Protein AF-X8DSF4-F1 (afdb_monomer_lite)

Sequence (237 aa):
MLIYLITYGLGALLIIIKCLQYARFHDVAWLRRSMLLTAAGATTCLAFCIMRAHSAIYGMITNDSYSWQRLAPLAATIGQILIVIGLAGPSFSQLVSSARQRIQTYRWHHQLEPLWTALYEGNTQIALAPPSAAIGDHNYRLYRRIVEIRDGLSAIRPYVAEDTSSTSAAGQIHSAIEQQRTAPRAEKSSGAKIIGEVPGANRKQELRWLLDVSRELQQINRRRTPAAPARDLISSS

Organism: NCBI:txid1299321

Foldseek 3Di:
DLVVLVVLLVVLVVLLVVLVVVLVPDPPVQLNVLSVLLNVLSVLLNVLSVVVNVQVVVCVPPVDHDPCPVVSVVSNVVSVVSNVSSVCRVVVVVVVVVVVVLVVLVVLLVLLVQLLVLLCVLPVVLQPDDPPDPPDDSNVSSVSSLSSSVVSVQQLQVQQDPDPPQPALLSSSNSSSVCSNVDDRDPDGDPRDRPPDDPPDDPVSSSVNSSVSSVVNVVVVVVPDPDDPPPPPPPDD

Radius of gyration: 32.84 Å; chains: 1; bounding box: 77×35×92 Å

pLDDT: mean 80.53, std 10.38, range [50.22, 94.75]

Secondary structure (DSSP, 8-state):
-HHHHHHHHHHHHHHHHHHHHHHHH---HHHHHHHHHHHHHHHHHHHHHHHHHHHHHHHHHH----GGGGTHHHHHHHHHHHHHHHHHHHHHHHHHHHHHHHHHHHHHHHHHHHHHHHHHHH-GGG-SS-TT---S-HHHHHHHHHHHHHHHHHHHGGGS-S-TT--SHHHHHHHHHHHHHHS----SPP-PPPTT--TT--HHHHHHHHHHHHHHHHHHHHHHSPPPP--------

InterPro domains:
  IPR046675 Domain of unknown function DUF6545 [PF20182] (104-218)
  IPR050039 Putative transporter MAB_1171c-like [NF042915] (1-217)

Structure (mmCIF, N/CA/C/O backbone):
data_AF-X8DSF4-F1
#
_entry.id   AF-X8DSF4-F1
#
loop_
_atom_site.group_PDB
_atom_site.id
_atom_site.type_symbol
_atom_site.label_atom_id
_atom_site.label_alt_id
_atom_site.label_comp_id
_atom_site.label_asym_id
_atom_site.label_entity_id
_atom_site.label_seq_id
_atom_site.pdbx_PDB_ins_code
_atom_site.Cartn_x
_atom_site.Cartn_y
_atom_site.Cartn_z
_atom_site.occupancy
_atom_site.B_iso_or_equiv
_atom_site.auth_seq_id
_atom_site.auth_comp_id
_atom_site.auth_asym_id
_atom_site.auth_atom_id
_atom_site.pdbx_PDB_model_num
ATOM 1 N N . MET A 1 1 ? 32.444 -1.833 -40.400 1.00 74.75 1 MET A N 1
ATOM 2 C CA . MET A 1 1 ? 32.628 -1.054 -39.150 1.00 74.75 1 MET A CA 1
ATOM 3 C C . MET A 1 1 ? 31.817 0.250 -39.158 1.00 74.75 1 MET A C 1
ATOM 5 O O . MET A 1 1 ? 31.057 0.465 -38.223 1.00 74.75 1 MET A O 1
ATOM 9 N N . LEU A 1 2 ? 31.863 1.058 -40.227 1.00 79.00 2 LEU A N 1
ATOM 10 C CA . LEU A 1 2 ? 31.031 2.271 -40.362 1.00 79.00 2 LEU A CA 1
ATOM 11 C C . LEU A 1 2 ? 29.516 1.994 -40.393 1.00 79.00 2 LEU A C 1
ATOM 13 O O . LEU A 1 2 ? 28.774 2.659 -39.681 1.00 79.00 2 LEU A O 1
ATOM 17 N N . ILE A 1 3 ? 29.064 0.961 -41.118 1.00 81.00 3 ILE A N 1
ATOM 18 C CA . ILE A 1 3 ? 27.641 0.556 -41.149 1.00 81.00 3 ILE A CA 1
ATOM 19 C C . ILE A 1 3 ? 27.110 0.280 -39.732 1.00 81.00 3 ILE A C 1
ATOM 21 O O . ILE A 1 3 ? 26.041 0.753 -39.370 1.00 81.00 3 ILE A O 1
ATOM 25 N N . TYR A 1 4 ? 27.896 -0.406 -38.895 1.00 81.19 4 TYR A N 1
ATOM 26 C CA . TYR A 1 4 ? 27.546 -0.656 -37.494 1.00 81.19 4 TYR A CA 1
ATOM 27 C C . TYR A 1 4 ? 27.360 0.649 -36.701 1.00 81.19 4 TYR A C 1
ATOM 29 O O . TYR A 1 4 ? 26.384 0.783 -35.969 1.00 81.19 4 TYR A O 1
ATOM 37 N N . LEU A 1 5 ? 28.263 1.625 -36.863 1.00 81.88 5 LEU A N 1
ATOM 38 C CA . LEU A 1 5 ? 28.171 2.920 -36.176 1.00 81.88 5 LEU A CA 1
ATOM 39 C C . LEU A 1 5 ? 26.950 3.729 -36.628 1.00 81.88 5 LEU A C 1
ATOM 41 O O . LEU A 1 5 ? 26.316 4.372 -35.796 1.00 81.88 5 LEU A O 1
ATOM 45 N N . ILE A 1 6 ? 26.611 3.669 -37.918 1.00 82.50 6 ILE A N 1
ATOM 46 C CA . ILE A 1 6 ? 25.442 4.349 -38.486 1.00 82.50 6 ILE A CA 1
ATOM 47 C C . ILE A 1 6 ? 24.155 3.736 -37.933 1.00 82.50 6 ILE A C 1
ATOM 49 O O . ILE A 1 6 ? 23.320 4.459 -37.393 1.00 82.50 6 ILE A O 1
ATOM 53 N N . THR A 1 7 ? 24.012 2.409 -37.997 1.00 86.06 7 THR A N 1
ATOM 54 C CA . THR A 1 7 ? 22.828 1.713 -37.473 1.00 86.06 7 THR A CA 1
ATOM 55 C C . THR A 1 7 ? 22.659 1.955 -35.973 1.00 86.06 7 THR A C 1
ATOM 57 O O . THR A 1 7 ? 21.556 2.244 -35.510 1.00 86.06 7 THR A O 1
ATOM 60 N N . TYR A 1 8 ? 23.752 1.899 -35.207 1.00 81.69 8 TYR A N 1
ATOM 61 C CA . TYR A 1 8 ? 23.721 2.154 -33.768 1.00 81.69 8 TYR A CA 1
ATOM 62 C C . TYR A 1 8 ? 23.376 3.616 -33.441 1.00 81.69 8 TYR A C 1
ATOM 64 O O . TYR A 1 8 ? 22.548 3.875 -32.567 1.00 81.69 8 TYR A O 1
ATOM 72 N N . GLY A 1 9 ? 23.954 4.579 -34.168 1.00 83.88 9 GLY A N 1
ATOM 73 C CA . GLY A 1 9 ? 23.648 6.003 -34.016 1.00 83.88 9 GLY A CA 1
ATOM 74 C C . GLY A 1 9 ? 22.189 6.330 -34.347 1.00 83.88 9 GLY A C 1
ATOM 75 O O . GLY A 1 9 ? 21.542 7.068 -33.606 1.00 83.88 9 GLY A O 1
ATOM 76 N N . LEU A 1 10 ? 21.636 5.718 -35.399 1.00 88.62 10 LEU A N 1
ATOM 77 C CA . LEU A 1 10 ? 20.223 5.858 -35.754 1.00 88.62 10 LEU A CA 1
ATOM 78 C C . LEU A 1 10 ? 19.309 5.314 -34.646 1.00 88.62 10 LEU A C 1
ATOM 80 O O . LEU A 1 10 ? 18.353 5.981 -34.254 1.00 88.62 10 LEU A O 1
ATOM 84 N N . GLY A 1 11 ? 19.630 4.140 -34.093 1.00 84.62 11 GLY A N 1
ATOM 85 C CA . GLY A 1 11 ? 18.906 3.566 -32.956 1.00 84.62 11 GLY A CA 1
ATOM 86 C C . GLY A 1 11 ? 18.929 4.477 -31.724 1.00 84.62 11 GLY A C 1
ATOM 87 O O . GLY A 1 11 ? 17.880 4.751 -31.141 1.00 84.62 11 GLY A O 1
ATOM 88 N N . ALA A 1 12 ? 20.100 5.014 -31.368 1.00 82.94 12 ALA A N 1
ATOM 89 C CA . ALA A 1 12 ? 20.239 5.956 -30.258 1.00 82.94 12 ALA A CA 1
ATOM 90 C C . ALA A 1 12 ? 19.421 7.241 -30.482 1.00 82.94 12 ALA A C 1
ATOM 92 O O . ALA A 1 12 ? 18.721 7.687 -29.575 1.00 82.94 12 ALA A O 1
ATOM 93 N N . LEU A 1 13 ? 19.440 7.799 -31.697 1.00 88.44 13 LEU A N 1
ATOM 94 C CA . LEU A 1 13 ? 18.656 8.984 -32.055 1.00 88.44 13 LEU A CA 1
ATOM 95 C C . LEU A 1 13 ? 17.148 8.739 -31.907 1.00 88.44 13 LEU A C 1
ATOM 97 O O . LEU A 1 13 ? 16.441 9.561 -31.321 1.00 88.44 13 LEU A O 1
ATOM 101 N N . LEU A 1 14 ? 16.656 7.594 -32.389 1.00 89.50 14 LEU A N 1
ATOM 102 C CA . LEU A 1 14 ? 15.250 7.215 -32.245 1.00 89.50 14 LEU A CA 1
ATOM 103 C C . LEU A 1 14 ? 14.850 7.083 -30.770 1.00 89.50 14 LEU A C 1
ATOM 105 O O . LEU A 1 14 ? 13.795 7.588 -30.385 1.00 89.50 14 LEU A O 1
ATOM 109 N N . ILE A 1 15 ? 15.700 6.469 -29.938 1.00 86.06 15 ILE A N 1
ATOM 110 C CA . ILE A 1 15 ? 15.476 6.357 -28.489 1.00 86.06 15 ILE A CA 1
ATOM 111 C C . ILE A 1 15 ? 15.377 7.746 -27.850 1.00 86.06 15 ILE A C 1
ATOM 113 O O . ILE A 1 15 ? 14.426 8.002 -27.115 1.00 86.06 15 ILE A O 1
ATOM 117 N N . ILE A 1 16 ? 16.296 8.666 -28.162 1.00 87.06 16 ILE A N 1
ATOM 118 C CA . ILE A 1 16 ? 16.282 10.040 -27.631 1.00 87.06 16 ILE A CA 1
ATOM 119 C C . ILE A 1 16 ? 14.973 10.743 -27.999 1.00 87.06 16 ILE A C 1
ATOM 121 O O . ILE A 1 16 ? 14.282 11.253 -27.116 1.00 87.06 16 ILE A O 1
ATOM 125 N N . ILE A 1 17 ? 14.599 10.737 -29.285 1.00 88.81 17 ILE A N 1
ATOM 126 C CA . ILE A 1 17 ? 13.383 11.406 -29.769 1.00 88.81 17 ILE A CA 1
ATOM 127 C C . ILE A 1 17 ? 12.151 10.835 -29.068 1.00 88.81 17 ILE A C 1
ATOM 129 O O . ILE A 1 17 ? 11.326 11.592 -28.555 1.00 88.81 17 ILE A O 1
ATOM 133 N N . LYS A 1 18 ? 12.032 9.503 -29.000 1.00 85.88 18 LYS A N 1
ATOM 134 C CA . LYS A 1 18 ? 10.885 8.851 -28.364 1.00 85.88 18 LYS A CA 1
ATOM 135 C C . LYS A 1 18 ? 10.849 9.125 -26.865 1.00 85.88 18 LYS A C 1
ATOM 137 O O . LYS A 1 18 ? 9.811 9.558 -26.379 1.00 85.88 18 LYS A O 1
ATOM 142 N N . CYS A 1 19 ? 11.952 8.972 -26.138 1.00 84.50 19 CYS A N 1
ATOM 143 C CA . CYS A 1 19 ? 11.992 9.255 -24.703 1.00 84.50 19 CYS A CA 1
ATOM 144 C C . CYS A 1 19 ? 11.635 10.715 -24.390 1.00 84.50 19 CYS A C 1
ATOM 146 O O . CYS A 1 19 ? 10.854 10.956 -23.472 1.00 84.50 19 CYS A O 1
ATOM 148 N N . LEU A 1 20 ? 12.133 11.686 -25.163 1.00 84.00 20 LEU A N 1
ATOM 149 C CA . LEU A 1 20 ? 11.799 13.103 -24.977 1.00 84.00 20 LEU A CA 1
ATOM 150 C C . LEU A 1 20 ? 10.337 13.408 -25.323 1.00 84.00 20 LEU A C 1
ATOM 152 O O . LEU A 1 20 ? 9.680 14.155 -24.598 1.00 84.00 20 LEU A O 1
ATOM 156 N N . GLN A 1 21 ? 9.807 12.801 -26.389 1.00 86.31 21 GLN A N 1
ATOM 157 C CA . GLN A 1 21 ? 8.397 12.918 -26.752 1.00 86.31 21 GLN A CA 1
ATOM 158 C C . GLN A 1 21 ? 7.509 12.355 -25.633 1.00 86.31 21 GLN A C 1
ATOM 160 O O . GLN A 1 21 ? 6.655 13.068 -25.116 1.00 86.31 21 GLN A O 1
ATOM 165 N N . TYR A 1 22 ? 7.750 11.120 -25.186 1.00 80.50 22 TYR A N 1
ATOM 166 C CA . TYR A 1 22 ? 6.991 10.487 -24.101 1.00 80.50 22 TYR A CA 1
ATOM 167 C C . TYR A 1 22 ? 7.101 11.253 -22.773 1.00 80.50 22 TYR A C 1
ATOM 169 O O . TYR A 1 22 ? 6.093 11.425 -22.086 1.00 80.50 22 TYR A O 1
ATOM 177 N N . ALA A 1 23 ? 8.288 11.775 -22.439 1.00 81.12 23 ALA A N 1
ATOM 178 C CA . ALA A 1 23 ? 8.523 12.605 -21.255 1.00 81.12 23 ALA A CA 1
ATOM 179 C C . ALA A 1 23 ? 7.737 13.926 -21.261 1.00 81.12 23 ALA A C 1
ATOM 181 O O . ALA A 1 23 ? 7.496 14.494 -20.196 1.00 81.12 23 ALA A O 1
ATOM 182 N N . ARG A 1 24 ? 7.360 14.425 -22.445 1.00 78.38 24 ARG A N 1
ATOM 183 C CA . ARG A 1 24 ? 6.595 15.664 -22.618 1.00 78.38 24 ARG A CA 1
ATOM 184 C C . ARG A 1 24 ? 5.083 15.465 -22.454 1.00 78.38 24 ARG A C 1
ATOM 186 O O . ARG A 1 24 ? 4.406 16.424 -22.111 1.00 78.38 24 ARG A O 1
ATOM 193 N N . PHE A 1 25 ? 4.564 14.255 -22.676 1.00 75.44 25 PHE A N 1
ATOM 194 C CA . PHE A 1 25 ? 3.120 13.971 -22.623 1.00 75.44 25 PHE A CA 1
ATOM 195 C C . PHE A 1 25 ? 2.616 13.434 -21.272 1.00 75.44 25 PHE A C 1
ATOM 197 O O . PHE A 1 25 ? 1.411 13.428 -21.053 1.00 75.44 25 PHE A O 1
ATOM 204 N N . HIS A 1 26 ? 3.493 12.973 -20.373 1.00 70.25 26 HIS A N 1
ATOM 205 C CA . HIS A 1 26 ? 3.086 12.399 -19.082 1.00 70.25 26 HIS A CA 1
ATOM 206 C C . HIS A 1 26 ? 3.534 13.267 -17.896 1.00 70.25 26 HIS A C 1
ATOM 208 O O . HIS A 1 26 ? 4.730 13.481 -17.696 1.00 70.25 26 HIS A O 1
ATOM 214 N N . ASP A 1 27 ? 2.583 13.671 -17.047 1.00 66.25 27 ASP A N 1
ATOM 215 C CA . ASP A 1 27 ? 2.822 14.520 -15.863 1.00 66.25 27 ASP A CA 1
ATOM 216 C C . ASP A 1 27 ? 3.428 13.786 -14.655 1.00 66.25 27 ASP A C 1
ATOM 218 O O . ASP A 1 27 ? 3.794 14.397 -13.647 1.00 66.25 27 ASP A O 1
ATOM 222 N N . VAL A 1 28 ? 3.581 12.461 -14.726 1.00 73.81 28 VAL A N 1
ATOM 223 C CA . VAL A 1 28 ? 4.158 11.692 -13.619 1.00 73.81 28 VAL A CA 1
ATOM 224 C C . VAL A 1 28 ? 5.663 11.970 -13.548 1.00 73.81 28 VAL A C 1
ATOM 226 O O . VAL A 1 28 ? 6.458 11.399 -14.296 1.00 73.81 28 VAL A O 1
ATOM 229 N N . ALA A 1 29 ? 6.070 12.835 -12.613 1.00 74.38 29 ALA A N 1
ATOM 230 C CA . ALA A 1 29 ? 7.449 13.314 -12.453 1.00 74.38 29 ALA A CA 1
ATOM 231 C C . ALA A 1 29 ? 8.503 12.193 -12.404 1.00 74.38 29 ALA A C 1
ATOM 233 O O . ALA A 1 29 ? 9.638 12.367 -12.847 1.00 74.38 29 ALA A O 1
ATOM 234 N N . TRP A 1 30 ? 8.131 11.027 -11.877 1.00 71.50 30 TRP A N 1
ATOM 235 C CA . TRP A 1 30 ? 9.017 9.877 -11.755 1.00 71.50 30 TRP A CA 1
ATOM 236 C C . TRP A 1 30 ? 9.244 9.170 -13.108 1.00 71.50 30 TRP A C 1
ATOM 238 O O . TRP A 1 30 ? 10.384 8.883 -13.475 1.00 71.50 30 TRP A O 1
ATOM 248 N N . LEU A 1 31 ? 8.184 8.998 -13.906 1.00 76.62 31 LEU A N 1
ATOM 249 C CA . LEU A 1 31 ? 8.268 8.475 -15.274 1.00 76.62 31 LEU A CA 1
ATOM 250 C C . LEU A 1 31 ? 9.087 9.418 -16.163 1.00 76.62 31 LEU A C 1
ATOM 252 O O . LEU A 1 31 ? 9.991 8.979 -16.874 1.00 76.62 31 LEU A O 1
ATOM 256 N N . ARG A 1 32 ? 8.851 10.727 -16.038 1.00 80.19 32 ARG A N 1
ATOM 257 C CA . ARG A 1 32 ? 9.617 11.757 -16.746 1.00 80.19 32 ARG A CA 1
ATOM 258 C C . ARG A 1 32 ? 11.115 11.675 -16.440 1.00 80.19 32 ARG A C 1
ATOM 260 O O . ARG A 1 32 ? 11.919 11.712 -17.365 1.00 80.19 32 ARG A O 1
ATOM 267 N N . ARG A 1 33 ? 11.505 11.500 -15.172 1.00 81.62 33 ARG A N 1
ATOM 268 C CA . ARG A 1 33 ? 12.919 11.330 -14.779 1.00 81.62 33 ARG A CA 1
ATOM 269 C C . ARG A 1 33 ? 13.548 10.075 -15.388 1.00 81.62 33 ARG A C 1
ATOM 271 O O . ARG A 1 33 ? 14.670 10.155 -15.872 1.00 81.62 33 ARG A O 1
ATOM 278 N N . SER A 1 34 ? 12.827 8.953 -15.420 1.00 82.94 34 SER A N 1
ATOM 279 C CA . SER A 1 34 ? 13.323 7.710 -16.035 1.00 82.94 34 SER A CA 1
ATOM 280 C C . SER A 1 34 ? 13.543 7.844 -17.551 1.00 82.94 34 SER A C 1
ATOM 282 O O . SER A 1 34 ? 14.570 7.413 -18.080 1.00 82.94 34 SER A O 1
ATOM 284 N N . MET A 1 35 ? 12.642 8.550 -18.241 1.00 83.94 35 MET A N 1
ATOM 285 C CA . MET A 1 35 ? 12.760 8.840 -19.672 1.00 83.94 35 MET A CA 1
ATOM 286 C C . MET A 1 35 ? 13.898 9.818 -19.971 1.00 83.94 35 MET A C 1
ATOM 288 O O . MET A 1 35 ? 14.651 9.607 -20.919 1.00 83.94 35 MET A O 1
ATOM 292 N N . LEU A 1 36 ? 14.076 10.852 -19.142 1.00 84.75 36 LEU A N 1
ATOM 293 C CA . LEU A 1 36 ? 15.197 11.787 -19.269 1.00 84.75 36 LEU A CA 1
ATOM 294 C C . LEU A 1 36 ? 16.546 11.102 -19.012 1.00 84.75 36 LEU A C 1
ATOM 296 O O . LEU A 1 36 ? 17.501 11.371 -19.734 1.00 84.75 36 LEU A O 1
ATOM 300 N N . LEU A 1 37 ? 16.622 10.183 -18.044 1.00 84.88 37 LEU A N 1
ATOM 301 C CA . LEU A 1 37 ? 17.834 9.404 -17.774 1.00 84.88 37 LEU A CA 1
ATOM 302 C C . LEU A 1 37 ? 18.185 8.473 -18.947 1.00 84.88 37 LEU A C 1
ATOM 304 O O . LEU A 1 37 ? 19.345 8.396 -19.349 1.00 84.88 37 LEU A O 1
ATOM 308 N N . THR A 1 38 ? 17.174 7.834 -19.545 1.00 85.69 38 THR A N 1
ATOM 309 C CA . THR A 1 38 ? 17.341 6.998 -20.747 1.00 85.69 38 THR A CA 1
ATOM 310 C C . THR A 1 38 ? 17.817 7.833 -21.939 1.00 85.69 38 THR A C 1
ATOM 312 O O . THR A 1 38 ? 18.758 7.445 -22.630 1.00 85.69 38 THR A O 1
ATOM 315 N N . ALA A 1 39 ? 17.220 9.012 -22.152 1.00 86.12 39 ALA A N 1
ATOM 316 C CA . ALA A 1 39 ? 17.628 9.938 -23.206 1.00 86.12 39 ALA A CA 1
ATOM 317 C C . ALA A 1 39 ? 19.062 10.457 -22.996 1.00 86.12 39 ALA A C 1
ATOM 319 O O . ALA A 1 39 ? 19.825 10.545 -23.958 1.00 86.12 39 ALA A O 1
ATOM 320 N N . ALA A 1 40 ? 19.459 10.744 -21.751 1.00 86.19 40 ALA A N 1
ATOM 321 C CA . ALA A 1 40 ? 20.822 11.152 -21.419 1.00 86.19 40 ALA A CA 1
ATOM 322 C C . ALA A 1 40 ? 21.835 10.046 -21.758 1.00 86.19 40 ALA A C 1
ATOM 324 O O . ALA A 1 40 ? 22.810 10.313 -22.457 1.00 86.19 40 ALA A O 1
ATOM 325 N N . GLY A 1 41 ? 21.563 8.796 -21.361 1.00 83.88 41 GLY A N 1
ATOM 326 C CA . GLY A 1 41 ? 22.416 7.652 -21.696 1.00 83.88 41 GLY A CA 1
ATOM 327 C C . GLY A 1 41 ? 22.524 7.406 -23.205 1.00 83.88 41 GLY A C 1
ATO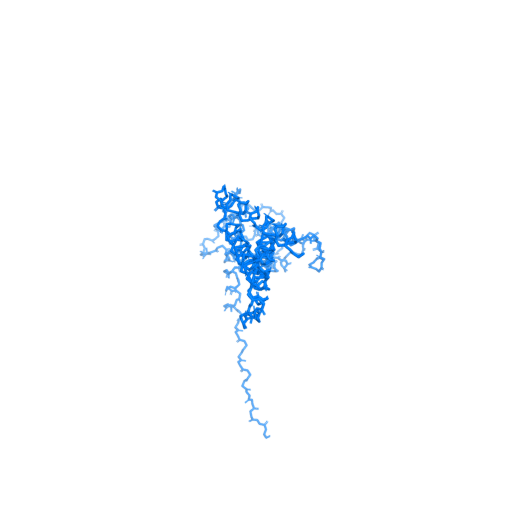M 328 O O . GLY A 1 41 ? 23.626 7.247 -23.732 1.00 83.88 41 GLY A O 1
ATOM 329 N N . ALA A 1 42 ? 21.402 7.478 -23.930 1.00 85.62 42 ALA A N 1
ATOM 330 C CA . ALA A 1 42 ? 21.385 7.365 -25.389 1.00 85.62 42 ALA A CA 1
ATOM 331 C C . ALA A 1 42 ? 22.161 8.503 -26.078 1.00 85.62 42 ALA A C 1
ATOM 333 O O . ALA A 1 42 ? 22.846 8.264 -27.073 1.00 85.62 42 ALA A O 1
ATOM 334 N N . THR A 1 43 ? 22.134 9.716 -25.518 1.00 86.12 43 THR A N 1
ATOM 335 C CA . THR A 1 43 ? 22.929 10.855 -26.007 1.00 86.12 43 THR A CA 1
ATOM 336 C C . THR A 1 43 ? 24.427 10.604 -25.829 1.00 86.12 43 THR A C 1
ATOM 338 O O . THR A 1 43 ? 25.200 10.829 -26.760 1.00 86.12 43 THR A O 1
ATOM 341 N N . THR A 1 44 ? 24.851 10.063 -24.681 1.00 83.56 44 THR A N 1
ATOM 342 C CA . THR A 1 44 ? 26.253 9.676 -24.447 1.00 83.56 44 THR A CA 1
ATOM 343 C C . THR A 1 44 ? 26.710 8.592 -25.430 1.00 83.56 44 THR A C 1
ATOM 345 O O . THR A 1 44 ? 27.801 8.679 -25.994 1.00 83.56 44 THR A O 1
ATOM 348 N N . CYS A 1 45 ? 25.855 7.603 -25.705 1.00 81.19 45 CYS A N 1
ATOM 349 C CA . CYS A 1 45 ? 26.108 6.563 -26.703 1.00 81.19 45 CYS A CA 1
ATOM 350 C C . CYS A 1 45 ? 26.215 7.122 -28.135 1.00 81.19 45 CYS A C 1
ATOM 352 O O . CYS A 1 45 ? 27.095 6.710 -28.892 1.00 81.19 45 CYS A O 1
ATOM 354 N N . LEU A 1 46 ? 25.364 8.085 -28.505 1.00 84.06 46 LEU A N 1
ATOM 355 C CA . LEU A 1 46 ? 25.418 8.752 -29.808 1.00 84.06 46 LEU A CA 1
ATOM 356 C C . LEU A 1 46 ? 26.711 9.566 -29.973 1.00 84.06 46 LEU A C 1
ATOM 358 O O . LEU A 1 46 ? 27.372 9.464 -31.007 1.00 84.06 46 LEU A O 1
ATOM 362 N N . ALA A 1 47 ? 27.113 10.309 -28.938 1.00 83.75 47 ALA A N 1
ATOM 363 C CA . ALA A 1 47 ? 28.371 11.056 -28.925 1.00 83.75 47 ALA A CA 1
ATOM 364 C C . ALA A 1 47 ? 29.587 10.131 -29.116 1.00 83.75 47 ALA A C 1
ATOM 366 O O . ALA A 1 47 ? 30.487 10.439 -29.899 1.00 83.75 47 ALA A O 1
ATOM 367 N N . PHE A 1 48 ? 29.582 8.953 -28.480 1.00 81.56 48 PHE A N 1
ATOM 368 C CA . PHE A 1 48 ? 30.602 7.926 -28.703 1.00 81.56 48 PHE A CA 1
ATOM 369 C C . PHE A 1 48 ? 30.648 7.454 -30.163 1.00 81.56 48 PHE A C 1
ATOM 371 O O . PHE A 1 48 ? 31.734 7.346 -30.736 1.00 81.56 48 PHE A O 1
ATOM 378 N N . CYS A 1 49 ? 29.496 7.200 -30.791 1.00 80.81 49 CYS A N 1
ATOM 379 C CA . CYS A 1 49 ? 29.448 6.782 -32.192 1.00 80.81 49 CYS A CA 1
ATOM 380 C C . CYS A 1 49 ? 30.007 7.837 -33.144 1.00 80.81 49 CYS A C 1
ATOM 382 O O . CYS A 1 49 ? 30.773 7.482 -34.040 1.00 80.81 49 CYS A O 1
ATOM 384 N N . ILE A 1 50 ? 29.682 9.112 -32.918 1.00 82.50 50 ILE A N 1
ATOM 385 C CA . ILE A 1 50 ? 30.210 10.236 -33.702 1.00 82.50 50 ILE A CA 1
ATOM 386 C C . ILE A 1 50 ? 31.730 10.326 -33.535 1.00 82.50 50 ILE A C 1
ATOM 388 O O . ILE A 1 50 ? 32.458 10.359 -34.526 1.00 82.50 50 ILE A O 1
ATOM 392 N N . MET A 1 51 ? 32.225 10.283 -32.294 1.00 81.81 51 MET A N 1
ATOM 393 C CA . MET A 1 51 ? 33.660 10.370 -32.011 1.00 81.81 51 MET A CA 1
ATOM 394 C C . MET A 1 51 ? 34.438 9.201 -32.632 1.00 81.81 51 MET A C 1
ATOM 396 O O . MET A 1 51 ? 35.517 9.386 -33.194 1.00 81.81 51 MET A O 1
ATOM 400 N N . ARG A 1 52 ? 33.867 7.993 -32.593 1.00 79.81 52 ARG A N 1
ATOM 401 C CA . ARG A 1 52 ? 34.473 6.782 -33.158 1.00 79.81 52 ARG A CA 1
ATOM 402 C C . ARG A 1 52 ? 34.438 6.769 -34.688 1.00 79.81 52 ARG A C 1
ATOM 404 O O . ARG A 1 52 ? 35.411 6.337 -35.304 1.00 79.81 52 ARG A O 1
ATOM 411 N N . ALA A 1 53 ? 33.375 7.290 -35.302 1.00 80.75 53 ALA A N 1
ATOM 412 C CA . ALA A 1 53 ? 33.307 7.497 -36.748 1.00 80.75 53 ALA A CA 1
ATOM 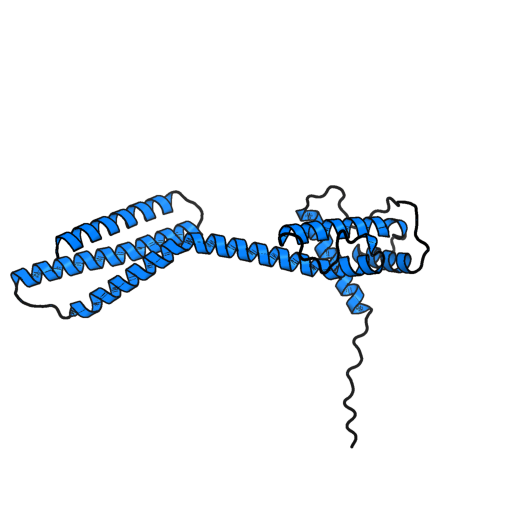413 C C . ALA A 1 53 ? 34.354 8.522 -37.208 1.00 80.75 53 ALA A C 1
ATOM 415 O O . ALA A 1 53 ? 35.096 8.245 -38.146 1.00 80.75 53 ALA A O 1
ATOM 416 N N . HIS A 1 54 ? 34.484 9.643 -36.490 1.00 80.88 54 HIS A N 1
ATOM 417 C CA . HIS A 1 54 ? 35.499 10.661 -36.763 1.00 80.88 54 HIS A CA 1
ATOM 418 C C . HIS A 1 54 ? 36.918 10.083 -36.681 1.00 80.88 54 HIS A C 1
ATOM 420 O O . HIS A 1 54 ? 37.708 10.262 -37.603 1.00 80.88 54 HIS A O 1
ATOM 426 N N . SER A 1 55 ? 37.231 9.310 -35.631 1.00 79.00 55 SER A N 1
ATOM 427 C CA . SER A 1 55 ? 38.546 8.662 -35.511 1.00 79.00 55 SER A CA 1
ATOM 428 C C . SER A 1 55 ? 38.827 7.647 -36.622 1.00 79.00 55 SER A C 1
ATOM 430 O O . SER A 1 55 ? 39.965 7.533 -37.065 1.00 79.00 55 SER A O 1
ATOM 432 N N . ALA A 1 56 ? 37.802 6.925 -37.089 1.00 79.56 56 ALA A N 1
ATOM 433 C CA . ALA A 1 56 ? 37.952 5.947 -38.161 1.00 79.56 56 ALA A CA 1
ATOM 434 C C . ALA A 1 56 ? 38.216 6.628 -39.512 1.00 79.56 56 ALA A C 1
ATOM 436 O O . ALA A 1 56 ? 39.078 6.177 -40.255 1.00 79.56 56 ALA A O 1
ATOM 437 N N . ILE A 1 57 ? 37.510 7.727 -39.803 1.00 81.75 57 ILE A N 1
ATOM 438 C CA . ILE A 1 57 ? 37.707 8.519 -41.025 1.00 81.75 57 ILE A CA 1
ATOM 439 C C . ILE A 1 57 ? 39.083 9.190 -41.012 1.00 81.75 57 ILE A C 1
ATOM 441 O O . ILE A 1 57 ? 39.796 9.133 -42.006 1.00 81.75 57 ILE A O 1
ATOM 445 N N . TYR A 1 58 ? 39.483 9.776 -39.880 1.00 80.00 58 TYR A N 1
ATOM 446 C CA . TYR A 1 58 ? 40.797 10.404 -39.743 1.00 80.00 58 TYR A CA 1
ATOM 447 C C . TYR A 1 58 ? 41.929 9.389 -39.937 1.00 80.00 58 TYR A C 1
ATOM 449 O O . TYR A 1 58 ? 42.801 9.603 -40.768 1.00 80.00 58 TYR A O 1
ATOM 457 N N . GLY A 1 59 ? 41.871 8.234 -39.264 1.00 78.00 59 GLY A N 1
ATOM 458 C CA . GLY A 1 59 ? 42.881 7.182 -39.423 1.00 78.00 59 GLY A CA 1
ATOM 459 C C . GLY A 1 59 ? 43.028 6.676 -40.865 1.00 78.00 59 GLY A C 1
ATOM 460 O O . GLY A 1 59 ? 44.129 6.315 -41.265 1.00 78.00 59 GLY A O 1
ATOM 461 N N . MET A 1 60 ? 41.956 6.708 -41.668 1.00 78.25 60 MET A N 1
ATOM 462 C CA . MET A 1 60 ? 42.012 6.375 -43.100 1.00 78.25 60 MET A CA 1
ATOM 463 C C . MET A 1 60 ? 42.747 7.426 -43.945 1.00 78.25 60 MET A C 1
ATOM 465 O O . MET A 1 60 ? 43.250 7.086 -45.011 1.00 78.25 60 MET A O 1
ATOM 469 N N . ILE A 1 61 ? 42.791 8.685 -43.500 1.00 82.38 61 ILE A N 1
ATOM 470 C CA . ILE A 1 61 ? 43.386 9.807 -44.243 1.00 82.38 61 ILE A CA 1
ATOM 471 C C . ILE A 1 61 ? 44.852 10.018 -43.847 1.00 82.38 61 ILE A C 1
ATOM 473 O O . ILE A 1 61 ? 45.694 10.245 -44.710 1.00 82.38 61 ILE A O 1
ATOM 477 N N . THR A 1 62 ? 45.164 9.956 -42.553 1.00 79.06 62 THR A N 1
ATOM 478 C CA . THR A 1 62 ? 46.465 10.380 -41.999 1.00 79.06 62 THR A CA 1
ATOM 479 C C . THR A 1 62 ? 47.345 9.227 -41.516 1.00 79.06 62 THR A C 1
ATOM 481 O O . THR A 1 62 ? 48.494 9.469 -41.165 1.00 79.06 62 THR A O 1
ATOM 484 N N . ASN A 1 63 ? 46.842 7.983 -41.516 1.00 74.56 63 ASN A N 1
ATOM 485 C CA . ASN A 1 63 ? 47.549 6.775 -41.058 1.00 74.56 63 ASN A CA 1
ATOM 486 C C . ASN A 1 63 ? 48.120 6.879 -39.623 1.00 74.56 63 ASN A C 1
ATOM 488 O O . ASN A 1 63 ? 49.051 6.159 -39.264 1.00 74.56 63 ASN A O 1
ATOM 492 N N . ASP A 1 64 ? 47.543 7.768 -38.809 1.00 72.94 64 ASP A N 1
ATOM 493 C CA . ASP A 1 64 ? 47.989 8.114 -37.459 1.00 72.94 64 ASP A CA 1
ATOM 494 C C . ASP A 1 64 ? 46.853 7.861 -36.451 1.00 72.94 64 ASP A C 1
ATOM 496 O O . ASP A 1 64 ? 45.673 8.073 -36.760 1.00 72.94 64 ASP A O 1
ATOM 500 N N . SER A 1 65 ? 47.174 7.364 -35.252 1.00 63.28 65 SER A N 1
ATOM 501 C CA . SER A 1 65 ? 46.164 6.869 -34.298 1.00 63.28 65 SER A CA 1
ATOM 502 C C . SER A 1 65 ? 46.132 7.687 -33.003 1.00 63.28 65 SER A C 1
ATOM 504 O O . SER A 1 65 ? 47.126 7.809 -32.291 1.00 63.28 65 SER A O 1
ATOM 506 N N . TYR A 1 66 ? 44.958 8.229 -32.658 1.00 64.00 66 TYR A N 1
ATOM 507 C CA . TYR A 1 66 ? 44.758 9.065 -31.467 1.00 64.00 66 TYR A CA 1
ATOM 508 C C . TYR A 1 66 ? 44.820 8.274 -30.145 1.00 64.00 66 TYR A C 1
ATOM 510 O O . TYR A 1 66 ? 44.128 7.272 -29.958 1.00 64.00 66 TYR A O 1
ATOM 518 N N . SER A 1 67 ? 45.518 8.824 -29.145 1.00 63.94 67 SER A N 1
ATOM 519 C CA . SER A 1 67 ? 45.644 8.271 -27.781 1.00 63.94 67 SER A CA 1
ATOM 520 C C . SER A 1 67 ? 44.344 8.271 -26.946 1.00 63.94 67 SER A C 1
ATOM 522 O O . SER A 1 67 ? 44.256 7.562 -25.937 1.00 63.94 67 SER A O 1
ATOM 524 N N . TRP A 1 68 ? 43.305 9.006 -27.371 1.00 63.41 68 TRP A N 1
ATOM 525 C CA . TRP A 1 68 ? 42.000 9.103 -26.688 1.00 63.41 68 TRP A CA 1
ATOM 526 C C . TRP A 1 68 ? 41.104 7.857 -26.868 1.00 63.41 68 TRP A C 1
ATOM 528 O O . TRP A 1 68 ? 40.061 7.733 -26.221 1.00 63.41 68 TRP A O 1
ATOM 538 N N . GLN A 1 69 ? 41.508 6.877 -27.689 1.00 66.75 69 GLN A N 1
ATOM 539 C CA . GLN A 1 69 ? 40.760 5.625 -27.902 1.00 66.75 69 GLN A CA 1
ATOM 540 C C . GLN A 1 69 ? 40.469 4.847 -26.605 1.00 66.75 69 GLN A C 1
ATOM 542 O O . GLN A 1 69 ? 39.475 4.126 -26.539 1.00 66.75 69 GLN A O 1
ATOM 547 N N . ARG A 1 70 ? 41.281 5.032 -25.554 1.00 67.62 70 ARG A N 1
ATOM 548 C CA . ARG A 1 70 ? 41.096 4.371 -24.249 1.00 67.62 70 ARG A CA 1
ATOM 549 C C . ARG A 1 70 ? 39.914 4.912 -23.434 1.00 67.62 70 ARG A C 1
ATOM 551 O O . ARG A 1 70 ? 39.323 4.159 -22.669 1.00 67.62 70 ARG A O 1
ATOM 558 N N . LEU A 1 71 ? 39.534 6.180 -23.613 1.00 69.38 71 LEU A N 1
ATOM 559 C CA . LEU A 1 71 ? 38.438 6.822 -22.865 1.00 69.38 71 LEU A CA 1
ATOM 560 C C . LEU A 1 71 ? 37.060 6.583 -23.499 1.00 69.38 71 LEU A C 1
ATOM 562 O O . LEU A 1 71 ? 36.044 6.549 -22.809 1.00 69.38 71 LEU A O 1
ATOM 566 N N . ALA A 1 72 ? 37.024 6.377 -24.814 1.00 72.88 72 ALA A N 1
ATOM 567 C CA . ALA A 1 72 ? 35.797 6.176 -25.575 1.00 72.88 72 ALA A CA 1
ATOM 568 C C . ALA A 1 72 ? 34.914 4.999 -25.073 1.00 72.88 72 ALA A C 1
ATOM 570 O O . ALA A 1 72 ? 33.712 5.207 -24.900 1.00 72.88 72 ALA A O 1
ATOM 571 N N . PRO A 1 73 ? 35.440 3.787 -24.787 1.00 77.62 73 PRO A N 1
ATOM 572 C CA . PRO A 1 73 ? 34.610 2.684 -24.296 1.00 77.62 73 PRO A CA 1
ATOM 573 C C . PRO A 1 73 ? 34.027 2.930 -22.896 1.00 77.62 73 PRO A C 1
ATOM 575 O O . PRO A 1 73 ? 32.934 2.446 -22.625 1.00 77.62 73 PRO A O 1
ATOM 578 N N . LEU A 1 74 ? 34.686 3.718 -22.035 1.00 80.19 74 LEU A N 1
ATOM 579 C CA . LEU A 1 74 ? 34.150 4.078 -20.713 1.00 80.19 74 LEU A CA 1
ATOM 580 C C . LEU A 1 74 ? 32.906 4.967 -20.830 1.00 80.19 74 LEU A C 1
ATOM 582 O O . LEU A 1 74 ? 31.926 4.773 -20.118 1.00 80.19 74 LEU A O 1
ATOM 586 N N . ALA A 1 75 ? 32.905 5.917 -21.767 1.00 75.75 75 ALA A N 1
ATOM 587 C CA . ALA A 1 75 ? 31.722 6.733 -22.032 1.00 75.75 75 ALA A CA 1
ATOM 588 C C . ALA A 1 75 ? 30.550 5.876 -22.545 1.00 75.75 75 ALA A C 1
ATOM 590 O O . ALA A 1 75 ? 29.405 6.080 -22.139 1.00 75.75 75 ALA A O 1
ATOM 591 N N . ALA A 1 76 ? 30.837 4.884 -23.395 1.00 78.25 76 ALA A N 1
ATOM 592 C CA . ALA A 1 76 ? 29.829 3.959 -23.903 1.00 78.25 76 ALA A CA 1
ATOM 593 C C . ALA A 1 76 ? 29.240 3.074 -22.793 1.00 78.25 76 ALA A C 1
ATOM 595 O O . ALA A 1 76 ? 28.021 2.938 -22.718 1.00 78.25 76 ALA A O 1
ATOM 596 N N . THR A 1 77 ? 30.069 2.517 -21.901 1.00 82.31 77 THR A N 1
ATOM 597 C CA . THR A 1 77 ? 29.584 1.693 -20.781 1.00 82.31 77 THR A CA 1
ATOM 598 C C . THR A 1 77 ? 28.745 2.506 -19.803 1.00 82.31 77 THR A C 1
ATOM 600 O O . THR A 1 77 ? 27.678 2.048 -19.399 1.00 82.31 77 THR A O 1
ATOM 603 N N . ILE A 1 78 ? 29.166 3.733 -19.481 1.00 84.19 78 ILE A N 1
ATOM 604 C CA . ILE A 1 78 ? 28.384 4.658 -18.652 1.00 84.19 78 ILE A CA 1
ATOM 605 C C . ILE A 1 78 ? 27.032 4.948 -19.320 1.00 84.19 78 ILE A C 1
ATOM 607 O O . ILE A 1 78 ? 25.994 4.787 -18.680 1.00 84.19 78 ILE A O 1
ATOM 611 N N . GLY A 1 79 ? 27.018 5.291 -20.613 1.00 81.06 79 GLY A N 1
ATOM 612 C CA . GLY A 1 79 ? 25.781 5.518 -21.370 1.00 81.06 79 GLY A CA 1
ATOM 613 C C . GLY A 1 79 ? 24.832 4.315 -21.338 1.00 81.06 79 GLY A C 1
ATOM 614 O O . GLY A 1 79 ? 23.636 4.475 -21.090 1.00 81.06 79 GLY A O 1
ATOM 615 N N . GLN A 1 80 ? 25.367 3.101 -21.486 1.00 84.06 80 GLN A N 1
ATOM 616 C CA . GLN A 1 80 ? 24.593 1.859 -21.424 1.00 84.06 80 GLN A CA 1
ATOM 617 C C . GLN A 1 80 ? 23.991 1.613 -20.034 1.00 84.06 80 GLN A C 1
ATOM 619 O O . GLN A 1 80 ? 22.823 1.242 -19.927 1.00 84.06 80 GLN A O 1
ATOM 624 N N . ILE A 1 81 ? 24.760 1.856 -18.967 1.00 86.00 81 ILE A N 1
ATOM 625 C CA . ILE A 1 81 ? 24.280 1.750 -17.582 1.00 86.00 81 ILE A CA 1
ATOM 626 C C . ILE A 1 81 ? 23.133 2.740 -17.348 1.00 86.00 81 ILE A C 1
ATOM 628 O O . ILE A 1 81 ? 22.101 2.362 -16.795 1.00 86.00 81 ILE A O 1
ATOM 632 N N . LEU A 1 82 ? 23.269 3.984 -17.821 1.00 81.12 82 LEU A N 1
ATOM 633 C CA . LEU A 1 82 ? 22.210 4.992 -17.722 1.00 81.12 82 LEU A CA 1
ATOM 634 C C . LEU A 1 82 ? 20.931 4.557 -18.452 1.00 81.12 82 LEU A C 1
ATOM 636 O O . LEU A 1 82 ? 19.839 4.724 -17.909 1.00 81.12 82 LEU A O 1
ATOM 640 N N . ILE A 1 83 ? 21.057 3.964 -19.644 1.00 83.62 83 ILE A N 1
ATOM 641 C CA . ILE A 1 83 ? 19.924 3.417 -20.407 1.00 83.62 83 ILE A CA 1
ATOM 642 C C . ILE A 1 83 ? 19.231 2.301 -19.619 1.00 83.62 83 ILE A C 1
ATOM 644 O O . ILE A 1 83 ? 18.014 2.345 -19.453 1.00 83.62 83 ILE A O 1
ATOM 648 N N . VAL A 1 84 ? 19.984 1.333 -19.086 1.00 84.69 84 VAL A N 1
ATOM 649 C CA . VAL A 1 84 ? 19.427 0.207 -18.315 1.00 84.69 84 VAL A CA 1
ATOM 650 C C . VAL A 1 84 ? 18.702 0.696 -17.062 1.00 84.69 84 VAL A C 1
ATOM 652 O O . VAL A 1 84 ? 17.580 0.267 -16.797 1.00 84.69 84 VAL A O 1
ATOM 655 N N . ILE A 1 85 ? 19.296 1.628 -16.313 1.00 81.31 85 ILE A N 1
ATOM 656 C CA . ILE A 1 85 ? 18.670 2.204 -15.115 1.00 81.31 85 ILE A CA 1
ATOM 657 C C . ILE A 1 85 ? 17.413 3.001 -15.492 1.00 81.31 85 ILE A C 1
ATOM 659 O O . ILE A 1 85 ? 16.386 2.890 -14.821 1.00 81.31 85 ILE A O 1
ATOM 663 N N . GLY A 1 86 ? 17.466 3.778 -16.576 1.00 80.50 86 GLY A N 1
ATOM 664 C CA . GLY A 1 86 ? 16.326 4.538 -17.084 1.00 80.50 86 GLY A CA 1
ATOM 665 C C . GLY A 1 86 ? 15.152 3.644 -17.500 1.00 80.50 86 GLY A C 1
ATOM 666 O O . GLY A 1 86 ? 14.018 3.900 -17.099 1.00 80.50 86 GLY A O 1
ATOM 667 N N . LEU A 1 87 ? 15.424 2.541 -18.203 1.00 81.69 87 LEU A N 1
ATOM 668 C CA . LEU A 1 87 ? 14.432 1.530 -18.593 1.00 81.69 87 LEU A CA 1
ATOM 669 C C . LEU A 1 87 ? 13.877 0.741 -17.405 1.00 81.69 87 LEU A C 1
ATOM 671 O O . LEU A 1 87 ? 12.688 0.433 -17.373 1.00 81.69 87 LEU A O 1
ATOM 675 N N . ALA A 1 88 ? 14.714 0.432 -16.415 1.00 81.69 88 ALA A N 1
ATOM 676 C CA . ALA A 1 88 ? 14.279 -0.247 -15.198 1.00 81.69 88 ALA A CA 1
ATOM 677 C C . ALA A 1 88 ? 13.429 0.660 -14.300 1.00 81.69 88 ALA A C 1
ATOM 679 O O . ALA A 1 88 ? 12.700 0.165 -13.437 1.00 81.69 88 ALA A O 1
ATOM 680 N N . GLY A 1 89 ? 13.498 1.978 -14.515 1.00 76.25 89 GLY A N 1
ATOM 681 C CA . GLY A 1 89 ? 12.766 2.980 -13.767 1.00 76.25 89 GLY A CA 1
ATOM 682 C C . GLY A 1 89 ? 11.307 2.577 -13.520 1.00 76.25 89 GLY A C 1
ATOM 683 O O . GLY A 1 89 ? 10.952 2.309 -12.373 1.00 76.25 89 GLY A O 1
ATOM 684 N N . PRO A 1 90 ? 10.415 2.568 -14.525 1.00 70.69 90 PRO A N 1
ATOM 685 C CA . PRO A 1 90 ? 8.981 2.354 -14.307 1.00 70.69 90 PRO A CA 1
ATOM 686 C C . PRO A 1 90 ? 8.667 1.143 -13.414 1.00 70.69 90 PRO A C 1
ATOM 688 O O . PRO A 1 90 ? 7.834 1.248 -12.508 1.00 70.69 90 PRO A O 1
ATOM 691 N N . SER A 1 91 ? 9.420 0.054 -13.573 1.00 75.56 91 SER A N 1
ATOM 692 C CA . SER A 1 91 ? 9.348 -1.140 -12.728 1.00 75.56 91 SER A CA 1
ATOM 693 C C . SER A 1 91 ? 9.684 -0.837 -11.264 1.00 75.56 91 SER A C 1
ATOM 695 O O . SER A 1 91 ? 8.909 -1.182 -10.374 1.00 75.56 91 SER A O 1
ATOM 697 N N . PHE A 1 92 ? 10.768 -0.107 -10.984 1.00 72.81 92 PHE A N 1
ATOM 698 C CA . PHE A 1 92 ? 11.100 0.335 -9.622 1.00 72.81 92 PHE A CA 1
ATOM 699 C C . PHE A 1 92 ? 9.985 1.166 -8.974 1.00 72.81 92 PHE A C 1
ATOM 701 O O . PHE A 1 92 ? 9.727 0.997 -7.783 1.00 72.81 92 PHE A O 1
ATOM 708 N N . SER A 1 93 ? 9.276 2.021 -9.716 1.00 73.62 93 SER A N 1
ATOM 709 C CA . SER A 1 93 ? 8.178 2.813 -9.133 1.00 73.62 93 SER A CA 1
ATOM 710 C C . SER A 1 93 ? 6.996 1.950 -8.676 1.00 73.62 93 SER A C 1
ATOM 712 O O . SER A 1 93 ? 6.430 2.174 -7.600 1.00 73.62 93 SER A O 1
ATOM 714 N N . GLN A 1 94 ? 6.656 0.923 -9.456 1.00 77.50 94 GLN A N 1
ATOM 715 C CA . GLN A 1 94 ? 5.594 -0.023 -9.127 1.00 77.50 94 GLN A CA 1
ATOM 716 C C . GLN A 1 94 ? 5.999 -0.920 -7.957 1.00 77.50 94 GLN A C 1
ATOM 718 O O . GLN A 1 94 ? 5.202 -1.147 -7.045 1.00 77.50 94 GLN A O 1
ATOM 723 N N . LEU A 1 95 ? 7.259 -1.365 -7.924 1.00 77.50 95 LEU A N 1
ATOM 724 C CA . LEU A 1 95 ? 7.791 -2.136 -6.803 1.00 77.50 95 LEU A CA 1
ATOM 725 C C . LEU A 1 95 ? 7.797 -1.310 -5.512 1.00 77.50 95 LEU A C 1
ATOM 727 O O . LEU A 1 95 ? 7.326 -1.789 -4.483 1.00 77.50 95 LEU A O 1
ATOM 731 N N . VAL A 1 96 ? 8.271 -0.061 -5.553 1.00 79.12 96 VAL A N 1
ATOM 732 C CA . VAL A 1 96 ? 8.337 0.814 -4.370 1.00 79.12 96 VAL A CA 1
ATOM 733 C C . VAL A 1 96 ? 6.943 1.163 -3.856 1.00 79.12 96 VAL A C 1
ATOM 735 O O . VAL A 1 96 ? 6.718 1.122 -2.648 1.00 79.12 96 VAL A O 1
ATOM 738 N N . SER A 1 97 ? 5.994 1.493 -4.734 1.00 80.62 97 SER A N 1
ATOM 739 C CA . SER A 1 97 ? 4.610 1.781 -4.325 1.00 80.62 97 SER A CA 1
ATOM 740 C C . SER A 1 97 ? 3.928 0.552 -3.721 1.00 80.62 97 SER A C 1
ATOM 742 O O . SER A 1 97 ? 3.363 0.648 -2.631 1.00 80.62 97 SER A O 1
ATOM 744 N N . SER A 1 98 ? 4.077 -0.616 -4.350 1.00 82.81 98 SER A N 1
ATOM 745 C CA . SER A 1 98 ? 3.553 -1.886 -3.832 1.00 82.81 98 SER A CA 1
ATOM 746 C C . SER A 1 98 ? 4.185 -2.265 -2.491 1.00 82.81 98 SER A C 1
ATOM 748 O O . SER A 1 98 ? 3.485 -2.673 -1.564 1.00 82.81 98 SER A O 1
ATOM 750 N N . ALA A 1 99 ? 5.503 -2.095 -2.349 1.00 85.50 99 ALA A N 1
ATOM 751 C CA . ALA A 1 99 ? 6.215 -2.346 -1.100 1.00 85.50 99 ALA A CA 1
ATOM 752 C C . ALA A 1 99 ? 5.756 -1.389 0.006 1.00 85.50 99 ALA A C 1
ATOM 754 O O . ALA A 1 99 ? 5.444 -1.834 1.108 1.00 85.50 99 ALA A O 1
ATOM 755 N N . ARG A 1 100 ? 5.637 -0.088 -0.291 1.00 88.44 100 ARG A N 1
ATOM 756 C CA . ARG A 1 100 ? 5.116 0.910 0.655 1.00 88.44 100 ARG A CA 1
ATOM 757 C C . ARG A 1 100 ? 3.702 0.571 1.108 1.00 88.44 100 ARG A C 1
ATOM 759 O O . ARG A 1 100 ? 3.445 0.614 2.307 1.00 88.44 100 ARG A O 1
ATOM 766 N N . GLN A 1 101 ? 2.817 0.187 0.188 1.00 88.50 101 GLN A N 1
ATOM 767 C CA . GLN A 1 101 ? 1.453 -0.217 0.527 1.00 88.50 101 GLN A CA 1
ATOM 768 C C . GLN A 1 101 ? 1.445 -1.462 1.422 1.00 88.50 101 GLN A C 1
ATOM 770 O O . GLN A 1 101 ? 0.771 -1.465 2.447 1.00 88.50 101 GLN A O 1
ATOM 775 N N . ARG A 1 102 ? 2.237 -2.493 1.097 1.00 87.19 102 ARG A N 1
ATOM 776 C CA . ARG A 1 102 ? 2.364 -3.700 1.934 1.00 87.19 102 ARG A CA 1
ATOM 777 C C . ARG A 1 102 ? 2.874 -3.375 3.337 1.00 87.19 102 ARG A C 1
ATOM 779 O O . ARG A 1 102 ? 2.285 -3.833 4.311 1.00 87.19 102 ARG A O 1
ATOM 786 N N . ILE A 1 103 ? 3.919 -2.551 3.443 1.00 90.62 103 ILE A N 1
ATOM 787 C CA . ILE A 1 103 ? 4.474 -2.102 4.728 1.00 90.62 103 ILE A CA 1
ATOM 788 C C . ILE A 1 103 ? 3.420 -1.322 5.515 1.00 90.62 103 ILE A C 1
ATOM 790 O O . ILE A 1 103 ? 3.265 -1.537 6.713 1.00 90.62 103 ILE A O 1
ATOM 794 N N . GLN A 1 104 ? 2.672 -0.434 4.865 1.00 91.06 104 GLN A N 1
ATOM 795 C CA . GLN A 1 104 ? 1.630 0.353 5.515 1.00 91.06 104 GLN A CA 1
ATOM 796 C C . GLN A 1 104 ? 0.487 -0.527 6.037 1.00 91.06 104 GLN A C 1
ATOM 798 O O . GLN A 1 104 ? 0.122 -0.405 7.204 1.00 91.06 104 GLN A O 1
ATOM 803 N N . THR A 1 105 ? -0.015 -1.461 5.224 1.00 90.38 105 THR A N 1
ATOM 804 C CA . THR A 1 105 ? -1.039 -2.435 5.631 1.00 90.38 105 THR A CA 1
ATOM 805 C C . THR A 1 105 ? -0.556 -3.295 6.798 1.00 90.38 105 THR A C 1
ATOM 807 O O . THR A 1 105 ? -1.285 -3.485 7.770 1.00 90.38 105 THR A O 1
ATOM 810 N N . TYR A 1 106 ? 0.696 -3.759 6.748 1.00 89.88 106 TYR A N 1
ATOM 811 C CA . TYR A 1 106 ? 1.315 -4.514 7.835 1.00 89.88 106 TYR A CA 1
ATOM 812 C C . TYR A 1 106 ? 1.411 -3.689 9.125 1.00 89.88 106 TYR A C 1
ATOM 814 O O . TYR A 1 106 ? 1.033 -4.162 10.194 1.00 89.88 106 TYR A O 1
ATOM 822 N N . ARG A 1 107 ? 1.852 -2.428 9.033 1.00 92.94 107 ARG A N 1
ATOM 823 C CA . ARG A 1 107 ? 1.927 -1.518 10.184 1.00 92.94 107 ARG A CA 1
ATOM 824 C C . ARG A 1 107 ? 0.558 -1.260 10.801 1.00 92.94 107 ARG A C 1
ATOM 826 O O . ARG A 1 107 ? 0.457 -1.276 12.021 1.00 92.94 107 ARG A O 1
ATOM 833 N N . TRP A 1 108 ? -0.480 -1.040 9.996 1.00 92.88 108 TRP A N 1
ATOM 834 C CA . TRP A 1 108 ? -1.842 -0.860 10.504 1.00 92.88 108 TRP A CA 1
ATOM 835 C C . TRP A 1 108 ? -2.374 -2.114 11.185 1.00 92.88 108 TRP A C 1
ATOM 837 O O . TRP A 1 108 ? -2.957 -2.016 12.257 1.00 92.88 108 TRP A O 1
ATOM 847 N N . HIS A 1 109 ? -2.117 -3.289 10.611 1.00 91.56 109 HIS A N 1
ATOM 848 C CA . HIS A 1 109 ? -2.498 -4.555 11.226 1.00 91.56 109 HIS A CA 1
ATOM 849 C C . HIS A 1 109 ? -1.857 -4.732 12.613 1.00 91.56 109 HIS A C 1
ATOM 851 O O . HIS A 1 109 ? -2.551 -5.078 13.563 1.00 91.56 109 HIS A O 1
ATOM 857 N N . HIS A 1 110 ? -0.557 -4.443 12.741 1.00 90.88 110 HIS A N 1
ATOM 858 C CA . HIS A 1 110 ? 0.163 -4.469 14.024 1.00 90.88 110 HIS A CA 1
ATOM 859 C C . HIS A 1 110 ? -0.321 -3.404 15.009 1.00 90.88 110 HIS A C 1
ATOM 861 O O . HIS A 1 110 ? -0.441 -3.658 16.199 1.00 90.88 110 HIS A O 1
ATOM 867 N N . GLN A 1 111 ? -0.650 -2.204 14.533 1.00 92.88 111 GLN A N 1
ATOM 868 C CA . GLN A 1 111 ? -1.175 -1.145 15.399 1.00 92.88 111 GLN A CA 1
ATOM 869 C C . GLN A 1 111 ? -2.571 -1.453 15.949 1.00 92.88 111 GLN A C 1
ATOM 871 O O . GLN A 1 111 ? -2.920 -0.929 17.001 1.00 92.88 111 GLN A O 1
ATOM 876 N N . LEU A 1 112 ? -3.360 -2.284 15.267 1.00 93.94 112 LEU A N 1
ATOM 877 C CA . LEU A 1 112 ? -4.673 -2.738 15.734 1.00 93.94 112 LEU A CA 1
ATOM 878 C C . LEU A 1 112 ? -4.604 -3.967 16.651 1.00 93.94 112 LEU A C 1
ATOM 880 O O . LEU A 1 112 ? -5.604 -4.309 17.278 1.00 93.94 112 LEU A O 1
ATOM 884 N N . GLU A 1 113 ? -3.447 -4.627 16.742 1.00 91.56 113 GLU A N 1
ATOM 885 C CA . GLU A 1 113 ? -3.266 -5.833 17.551 1.00 91.56 113 GLU A CA 1
ATOM 886 C C . GLU A 1 113 ? -3.596 -5.624 19.039 1.00 91.56 113 GLU A C 1
ATOM 888 O O . GLU A 1 113 ? -4.358 -6.433 19.558 1.00 91.56 113 GLU A O 1
ATOM 893 N N . PRO A 1 114 ? -3.158 -4.546 19.728 1.00 91.75 114 PRO A N 1
ATOM 894 C CA . PRO A 1 114 ? -3.469 -4.360 21.148 1.00 91.75 114 PRO A CA 1
ATOM 895 C C . PRO A 1 114 ? -4.973 -4.282 21.435 1.00 91.75 114 PRO A C 1
ATOM 897 O O . PRO A 1 114 ? -5.452 -4.890 22.390 1.00 91.75 114 PRO A O 1
ATOM 900 N N . LEU A 1 115 ? -5.719 -3.557 20.595 1.00 92.12 115 LEU A N 1
ATOM 901 C CA . LEU A 1 115 ? -7.173 -3.444 20.704 1.00 92.12 115 LEU A CA 1
ATOM 902 C C . LEU A 1 115 ? -7.862 -4.783 20.438 1.00 92.12 115 LEU A C 1
ATOM 904 O O . LEU A 1 115 ? -8.739 -5.186 21.198 1.00 92.12 115 LEU A O 1
ATOM 908 N N . TRP A 1 116 ? -7.454 -5.479 19.377 1.00 93.12 116 TRP A N 1
ATOM 909 C CA . TRP A 1 116 ? -8.019 -6.783 19.047 1.00 93.12 116 TRP A CA 1
ATOM 910 C C . TRP A 1 116 ? -7.754 -7.814 20.146 1.00 93.12 116 TRP A C 1
ATOM 912 O O . TRP A 1 116 ? -8.674 -8.529 20.523 1.00 93.12 116 TRP A O 1
ATOM 922 N N . THR A 1 117 ? -6.540 -7.863 20.699 1.00 89.94 117 THR A N 1
ATOM 923 C CA . THR A 1 117 ? -6.188 -8.802 21.773 1.00 89.94 117 THR A CA 1
ATOM 924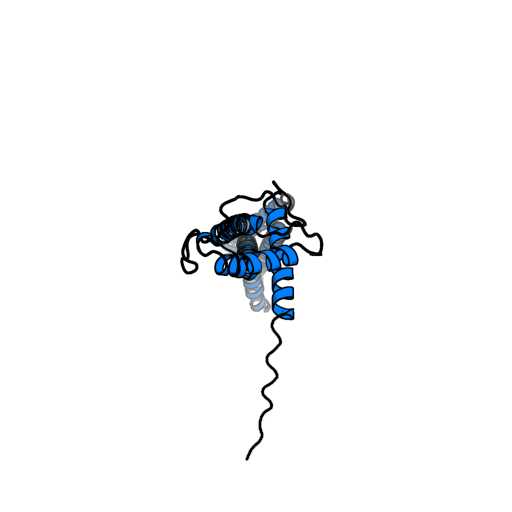 C C . THR A 1 117 ? -7.012 -8.536 23.030 1.00 89.94 117 THR A C 1
ATOM 926 O O . THR A 1 117 ? -7.559 -9.476 23.597 1.00 89.94 117 THR A O 1
ATOM 929 N N . ALA A 1 118 ? -7.193 -7.268 23.418 1.00 89.38 118 ALA A N 1
ATOM 930 C CA . ALA A 1 118 ? -8.015 -6.914 24.577 1.00 89.38 118 ALA A CA 1
ATOM 931 C C . ALA A 1 118 ? -9.481 -7.366 24.418 1.00 89.38 118 ALA A C 1
ATOM 933 O O . ALA A 1 118 ? -10.077 -7.878 25.365 1.00 89.38 118 ALA A O 1
ATOM 934 N N . LEU A 1 119 ? -10.046 -7.223 23.213 1.00 89.31 119 LEU A N 1
ATOM 935 C CA . LEU A 1 119 ? -11.394 -7.707 22.894 1.00 89.31 119 LEU A CA 1
ATOM 936 C C . LEU A 1 119 ? -11.457 -9.242 22.839 1.00 89.31 119 LEU A C 1
ATOM 938 O O . LEU A 1 119 ? -12.405 -9.840 23.344 1.00 89.31 119 LEU A O 1
ATOM 942 N N . TYR A 1 120 ? -10.446 -9.883 22.252 1.00 88.75 120 TYR A N 1
ATOM 943 C CA . TYR A 1 120 ? -10.377 -11.337 22.098 1.00 88.75 120 TYR A CA 1
ATOM 944 C C . TYR A 1 120 ? -10.262 -12.059 23.446 1.00 88.75 120 TYR A C 1
ATOM 946 O O . TYR A 1 120 ? -10.886 -13.099 23.638 1.00 88.75 120 TYR A O 1
ATOM 954 N N . GLU A 1 121 ? -9.516 -11.490 24.397 1.00 85.19 121 GLU A N 1
ATOM 955 C CA . GLU A 1 121 ? -9.421 -12.007 25.768 1.00 85.19 121 GLU A CA 1
ATOM 956 C C . GLU A 1 121 ? -10.769 -11.978 26.506 1.00 85.19 121 GLU A C 1
ATOM 958 O O . GLU A 1 121 ? -11.020 -12.843 27.341 1.00 85.19 121 GLU A O 1
ATOM 963 N N . GLY A 1 122 ? -11.637 -11.001 26.214 1.00 76.25 122 GLY A N 1
ATOM 964 C CA . GLY A 1 122 ? -12.987 -10.917 26.786 1.00 76.25 122 GLY A CA 1
ATOM 965 C C . GLY A 1 122 ? -14.008 -11.817 26.083 1.00 76.25 122 GLY A C 1
ATOM 966 O O . GLY A 1 122 ? -14.935 -12.318 26.717 1.00 76.25 122 GLY A O 1
ATOM 967 N N . ASN A 1 123 ? -13.843 -12.052 24.777 1.00 79.12 123 ASN A N 1
ATOM 968 C CA . ASN A 1 123 ? -14.731 -12.901 23.989 1.00 79.12 123 ASN A CA 1
ATOM 969 C C . ASN A 1 123 ? -13.996 -13.551 22.805 1.00 79.12 123 ASN A C 1
ATOM 971 O O . ASN A 1 123 ? -13.793 -12.930 21.763 1.00 79.12 123 ASN A O 1
ATOM 975 N N . THR A 1 124 ? -13.687 -14.844 22.910 1.00 79.12 124 THR A N 1
ATOM 976 C CA . THR A 1 124 ? -12.978 -15.588 21.853 1.00 79.12 124 THR A CA 1
ATOM 977 C C . THR A 1 124 ? -13.809 -15.805 20.584 1.00 79.12 124 THR A C 1
ATOM 979 O O . THR A 1 124 ? -13.241 -16.054 19.520 1.00 79.12 124 THR A O 1
ATOM 982 N N . GLN A 1 125 ? -15.141 -15.664 20.651 1.00 78.81 125 GLN A N 1
ATOM 983 C CA . GLN A 1 125 ? -16.043 -15.869 19.508 1.00 78.81 125 GLN A CA 1
ATOM 984 C C . GLN A 1 125 ? -15.952 -14.758 18.453 1.00 78.81 125 GLN A C 1
ATOM 986 O O . GLN A 1 125 ? -16.513 -14.905 17.372 1.00 78.81 125 GLN A O 1
ATOM 991 N N . ILE A 1 126 ? -15.242 -13.662 18.738 1.00 82.62 126 ILE A N 1
ATOM 992 C CA . ILE A 1 126 ? -15.038 -12.574 17.771 1.00 82.62 126 ILE A CA 1
ATOM 993 C C . ILE A 1 126 ? -14.070 -12.967 16.647 1.00 82.62 126 ILE A C 1
ATOM 995 O O . ILE A 1 126 ? -14.017 -12.297 15.621 1.00 82.62 126 ILE A O 1
ATOM 999 N N . ALA A 1 127 ? -13.259 -14.015 16.840 1.00 78.75 127 ALA A N 1
ATOM 1000 C CA . ALA A 1 127 ? -12.287 -14.448 15.846 1.00 78.75 127 ALA A CA 1
ATOM 1001 C C . ALA A 1 127 ? -12.958 -15.328 14.784 1.00 78.75 127 ALA A C 1
ATOM 1003 O O . ALA A 1 127 ? -13.367 -16.454 15.059 1.00 78.75 127 ALA A O 1
ATOM 1004 N N . LEU A 1 128 ? -12.999 -14.848 13.537 1.00 77.06 128 LEU A N 1
ATOM 1005 C CA . LEU A 1 128 ? -13.605 -15.579 12.414 1.00 77.06 128 LEU A CA 1
ATOM 1006 C C . LEU A 1 128 ? -12.804 -16.833 12.003 1.00 77.06 128 LEU A C 1
ATOM 1008 O O . LEU A 1 128 ? -13.303 -17.694 11.286 1.00 77.06 128 LEU A O 1
ATOM 1012 N N . ALA A 1 129 ? -11.542 -16.930 12.418 1.00 72.88 129 ALA A N 1
ATOM 1013 C CA . ALA A 1 129 ? -10.663 -18.084 12.242 1.00 72.88 129 ALA A CA 1
ATOM 1014 C C . ALA A 1 129 ? -9.501 -18.004 13.250 1.00 72.88 129 ALA A C 1
ATOM 1016 O O . ALA A 1 129 ? -9.225 -16.914 13.763 1.00 72.88 129 ALA A O 1
ATOM 1017 N N . PRO A 1 130 ? -8.753 -19.099 13.468 1.00 73.25 130 PRO A N 1
ATOM 1018 C CA . PRO A 1 130 ? -7.651 -19.126 14.424 1.00 73.25 130 PRO A CA 1
ATOM 1019 C C . PRO A 1 130 ? -6.622 -18.008 14.170 1.00 73.25 130 PRO A C 1
ATOM 1021 O O . PRO A 1 130 ? -6.279 -17.767 13.007 1.00 73.25 130 PRO A O 1
ATOM 1024 N N . PRO A 1 131 ? -6.068 -17.358 15.213 1.00 67.38 131 PRO A N 1
ATOM 1025 C CA . PRO A 1 131 ? -5.097 -16.265 15.056 1.00 67.38 131 PRO A CA 1
ATOM 1026 C C . PRO A 1 131 ? -3.816 -16.675 14.308 1.00 67.38 131 PRO A C 1
ATOM 1028 O O . PRO A 1 131 ? -3.160 -15.842 13.683 1.00 67.38 131 PRO A O 1
ATOM 1031 N N . SER A 1 132 ? -3.481 -17.969 14.342 1.00 69.44 132 SER A N 1
ATOM 1032 C CA . SER A 1 132 ? -2.342 -18.579 13.648 1.00 69.44 132 SER A CA 1
ATOM 1033 C C . SER A 1 132 ? -2.598 -18.881 12.167 1.00 69.44 132 SER A C 1
ATOM 1035 O O . SER A 1 132 ? -1.657 -19.187 11.435 1.00 69.44 132 SER A O 1
ATOM 1037 N N . ALA A 1 133 ? -3.844 -18.791 11.692 1.00 72.44 133 ALA A N 1
ATOM 1038 C CA . ALA A 1 133 ? -4.179 -19.127 10.317 1.00 72.44 133 ALA A CA 1
ATOM 1039 C C . ALA A 1 133 ? -3.767 -17.992 9.361 1.00 72.44 133 ALA A C 1
ATOM 1041 O O . ALA A 1 133 ? -4.344 -16.900 9.359 1.00 72.44 133 ALA A O 1
ATOM 1042 N N . ALA A 1 134 ? -2.772 -18.251 8.508 1.00 70.69 134 ALA A N 1
ATOM 1043 C CA . ALA A 1 134 ? -2.320 -17.327 7.467 1.00 70.69 134 ALA A CA 1
ATOM 1044 C C . ALA A 1 134 ? -3.260 -17.355 6.245 1.00 70.69 134 ALA A C 1
ATOM 1046 O O . ALA A 1 134 ? -2.885 -17.786 5.158 1.00 70.69 134 ALA A O 1
ATOM 1047 N N . ILE A 1 135 ? -4.509 -16.922 6.436 1.00 77.06 135 ILE A N 1
ATOM 1048 C CA . ILE A 1 135 ? -5.531 -16.906 5.382 1.00 77.06 135 ILE A CA 1
ATOM 1049 C C . ILE A 1 135 ? -5.513 -15.551 4.662 1.00 77.06 135 ILE A C 1
ATOM 1051 O O . ILE A 1 135 ? -5.703 -14.508 5.291 1.00 77.06 135 ILE A O 1
ATOM 1055 N N . GLY A 1 136 ? -5.348 -15.583 3.338 1.00 80.56 136 GLY A N 1
ATOM 1056 C CA . GLY A 1 136 ? -5.470 -14.420 2.453 1.00 80.56 136 GLY A CA 1
ATOM 1057 C C . GLY A 1 136 ? -4.242 -13.502 2.397 1.00 80.56 136 GLY A C 1
ATOM 1058 O O . GLY A 1 136 ? -3.223 -13.724 3.051 1.00 80.56 136 GLY A O 1
ATOM 1059 N N . ASP A 1 137 ? -4.335 -12.456 1.572 1.00 86.38 137 ASP A N 1
ATOM 1060 C CA . ASP A 1 137 ? -3.283 -11.448 1.425 1.00 86.38 137 ASP A CA 1
ATOM 1061 C C . ASP A 1 137 ? -3.266 -10.450 2.605 1.00 86.38 137 ASP A C 1
ATOM 1063 O O . ASP A 1 137 ? -4.139 -10.439 3.473 1.00 86.38 137 ASP A O 1
ATOM 1067 N N . HIS A 1 138 ? -2.262 -9.568 2.657 1.00 86.00 138 HIS A N 1
ATOM 1068 C CA . HIS A 1 138 ? -2.136 -8.586 3.744 1.00 86.00 138 HIS A CA 1
ATOM 1069 C C . HIS A 1 138 ? -3.357 -7.658 3.850 1.00 86.00 138 HIS A C 1
ATOM 1071 O O . HIS A 1 138 ? -3.735 -7.267 4.955 1.00 86.00 138 HIS A O 1
ATOM 1077 N N . ASN A 1 139 ? -3.975 -7.304 2.717 1.00 87.38 139 ASN A N 1
ATOM 1078 C CA . ASN A 1 139 ? -5.154 -6.440 2.699 1.00 87.38 139 ASN A CA 1
ATOM 1079 C C . ASN A 1 139 ? -6.372 -7.163 3.272 1.00 87.38 139 ASN A C 1
ATOM 1081 O O . ASN A 1 139 ? -7.113 -6.572 4.055 1.00 87.38 139 ASN A O 1
ATOM 1085 N N . TYR A 1 140 ? -6.542 -8.439 2.930 1.00 88.56 140 TYR A N 1
ATOM 1086 C CA . TYR A 1 140 ? -7.575 -9.298 3.481 1.00 88.56 140 TYR A CA 1
ATOM 1087 C C . TYR A 1 140 ? -7.405 -9.475 4.989 1.00 88.56 140 TYR A C 1
ATOM 1089 O O . TYR A 1 140 ? -8.369 -9.305 5.729 1.00 88.56 140 TYR A O 1
ATOM 1097 N N . ARG A 1 141 ? -6.177 -9.713 5.471 1.00 88.69 141 ARG A N 1
ATOM 1098 C CA . ARG A 1 141 ? -5.895 -9.821 6.914 1.00 88.69 141 ARG A CA 1
ATOM 1099 C C . ARG A 1 141 ? -6.240 -8.535 7.664 1.00 88.69 141 ARG A C 1
ATOM 1101 O O . ARG A 1 141 ? -6.856 -8.600 8.722 1.00 88.69 141 ARG A O 1
ATOM 1108 N N . LEU A 1 142 ? -5.901 -7.365 7.111 1.00 90.12 142 LEU A N 1
ATOM 1109 C CA . LEU A 1 142 ? -6.288 -6.080 7.703 1.00 90.12 142 LEU A CA 1
ATOM 1110 C C . LEU A 1 142 ? -7.809 -5.881 7.691 1.00 90.12 142 LEU A C 1
ATOM 1112 O O . LEU A 1 142 ? -8.377 -5.487 8.704 1.00 90.12 142 LEU A O 1
ATOM 1116 N N . TYR A 1 143 ? -8.469 -6.154 6.565 1.00 89.88 143 TYR A N 1
ATOM 1117 C CA . TYR A 1 143 ? -9.923 -6.035 6.450 1.00 89.88 143 TYR A CA 1
ATOM 1118 C C . TYR A 1 143 ? -10.639 -6.930 7.462 1.00 89.88 143 TYR A C 1
ATOM 1120 O O . TYR A 1 143 ? -11.499 -6.464 8.204 1.00 89.88 143 TYR A O 1
ATOM 1128 N N . ARG A 1 144 ? -10.227 -8.195 7.545 1.00 90.19 144 ARG A N 1
ATOM 1129 C CA . ARG A 1 144 ? -10.762 -9.150 8.506 1.00 90.19 144 ARG A CA 1
ATOM 1130 C C . ARG A 1 144 ? -10.537 -8.690 9.945 1.00 90.19 144 ARG A C 1
ATOM 1132 O O . ARG A 1 144 ? -11.476 -8.725 10.727 1.00 90.19 144 ARG A O 1
ATOM 1139 N N . ARG A 1 145 ? -9.345 -8.183 10.278 1.00 91.44 145 ARG A N 1
ATOM 1140 C CA . ARG A 1 145 ? -9.053 -7.628 11.610 1.00 91.44 145 ARG A CA 1
ATOM 1141 C C . ARG A 1 145 ? -10.011 -6.491 11.986 1.00 91.44 145 ARG A C 1
ATOM 1143 O O . ARG A 1 145 ? -10.442 -6.427 13.129 1.00 91.44 145 ARG A O 1
ATOM 1150 N N . ILE A 1 146 ? -10.355 -5.612 11.042 1.00 92.06 146 ILE A N 1
ATOM 1151 C CA . ILE A 1 146 ? -11.322 -4.522 11.270 1.00 92.06 146 ILE A CA 1
ATOM 1152 C C . ILE A 1 146 ? -12.717 -5.085 11.571 1.00 92.06 146 ILE A C 1
ATOM 1154 O O . ILE A 1 146 ? -13.359 -4.621 12.508 1.00 92.06 146 ILE A O 1
ATOM 1158 N N . VAL A 1 147 ? -13.168 -6.094 10.817 1.00 91.06 147 VAL A N 1
ATOM 1159 C CA . VAL A 1 147 ? -14.466 -6.755 11.049 1.00 91.06 147 VAL A CA 1
ATOM 1160 C C . VAL A 1 147 ? -14.503 -7.432 12.420 1.00 91.06 147 VAL A C 1
ATOM 1162 O O . VAL A 1 147 ? -15.421 -7.178 13.187 1.00 91.06 147 VAL A O 1
ATOM 1165 N N . GLU A 1 148 ? -13.466 -8.190 12.781 1.00 92.00 148 GLU A N 1
ATOM 1166 C CA . GLU A 1 148 ? -13.367 -8.840 14.098 1.00 92.00 148 GLU A CA 1
ATOM 1167 C C . GLU A 1 148 ? -13.391 -7.817 15.249 1.00 92.00 148 GLU A C 1
ATOM 1169 O O . GLU A 1 148 ? -14.040 -8.036 16.271 1.00 92.00 148 GLU A O 1
ATOM 1174 N N . ILE A 1 149 ? -12.726 -6.664 15.084 1.00 92.25 149 ILE A N 1
ATOM 1175 C CA . ILE A 1 149 ? -12.794 -5.568 16.063 1.00 92.25 149 ILE A CA 1
ATOM 1176 C C . ILE A 1 149 ? -14.206 -4.988 16.124 1.00 92.25 149 ILE A C 1
ATOM 1178 O O . ILE A 1 149 ? -14.700 -4.742 17.217 1.00 92.25 149 ILE A O 1
ATOM 1182 N N . ARG A 1 150 ? -14.876 -4.780 14.989 1.00 89.88 150 ARG A N 1
ATOM 1183 C CA . ARG A 1 150 ? -16.254 -4.271 14.956 1.00 89.88 150 ARG A CA 1
ATOM 1184 C C . ARG A 1 150 ? -17.229 -5.213 15.668 1.00 89.88 150 ARG A C 1
ATOM 1186 O O . ARG A 1 150 ? -18.106 -4.743 16.399 1.00 89.88 150 ARG A O 1
ATOM 1193 N N . ASP A 1 151 ? -17.054 -6.515 15.491 1.00 88.94 151 ASP A N 1
ATOM 1194 C CA . ASP A 1 151 ? -17.853 -7.536 16.166 1.00 88.94 151 ASP A CA 1
ATOM 1195 C C . ASP A 1 151 ? -17.557 -7.549 17.673 1.00 88.94 151 ASP A C 1
ATOM 1197 O O . ASP A 1 151 ? -18.482 -7.548 18.487 1.00 88.94 151 ASP A O 1
ATOM 1201 N N . GLY A 1 152 ? -16.282 -7.433 18.061 1.00 89.69 152 GLY A N 1
ATOM 1202 C CA . GLY A 1 152 ? -15.880 -7.283 19.460 1.00 89.69 152 GLY A CA 1
ATOM 1203 C C . GLY A 1 152 ? -16.422 -6.013 20.116 1.00 89.69 152 GLY A C 1
ATOM 1204 O O . GLY A 1 152 ? -16.976 -6.083 21.211 1.00 89.69 152 GLY A O 1
ATOM 1205 N N . LEU A 1 153 ? -16.355 -4.869 19.429 1.00 89.94 153 LEU A N 1
ATOM 1206 C CA . LEU A 1 153 ? -16.945 -3.610 19.887 1.00 89.94 153 LEU A CA 1
ATOM 1207 C C . LEU A 1 153 ? -18.457 -3.751 20.080 1.00 89.94 153 LEU A C 1
ATOM 1209 O O . LEU A 1 153 ? -18.995 -3.289 21.081 1.00 89.94 153 LEU A O 1
ATOM 1213 N N . SER A 1 154 ? -19.141 -4.435 19.162 1.00 88.25 154 SER A N 1
ATOM 1214 C CA . SER A 1 154 ? -20.576 -4.706 19.280 1.00 88.25 154 SER A CA 1
ATOM 1215 C C . SER A 1 154 ? -20.899 -5.617 20.469 1.00 88.25 154 SER A C 1
ATOM 1217 O O . SER A 1 154 ? -21.904 -5.397 21.139 1.00 88.25 154 SER A O 1
ATOM 1219 N N . ALA A 1 155 ? -20.032 -6.587 20.776 1.00 87.25 155 ALA A N 1
ATOM 1220 C CA . ALA A 1 155 ? -20.188 -7.490 21.916 1.00 87.25 155 ALA A CA 1
ATOM 1221 C C . ALA A 1 155 ? -19.967 -6.809 23.278 1.00 87.25 155 ALA A C 1
ATOM 1223 O O . ALA A 1 155 ? -20.572 -7.233 24.261 1.00 87.25 155 ALA A O 1
ATOM 1224 N N . ILE A 1 156 ? -19.132 -5.764 23.352 1.00 88.25 156 ILE A N 1
ATOM 1225 C CA . ILE A 1 156 ? -18.912 -5.008 24.597 1.00 88.25 156 ILE A CA 1
ATOM 1226 C C . ILE A 1 156 ? -19.935 -3.887 24.822 1.00 88.25 156 ILE A C 1
ATOM 1228 O O . ILE A 1 156 ? -20.040 -3.407 25.946 1.00 88.25 156 ILE A O 1
ATOM 1232 N N . ARG A 1 157 ? -20.716 -3.479 23.804 1.00 88.06 157 ARG A N 1
ATOM 1233 C CA . ARG A 1 157 ? -21.740 -2.414 23.931 1.00 88.06 157 ARG A CA 1
ATOM 1234 C C . ARG A 1 157 ? -22.674 -2.562 25.140 1.00 88.06 157 ARG A C 1
ATOM 1236 O O . ARG A 1 157 ? -22.965 -1.538 25.749 1.00 88.06 157 ARG A O 1
ATOM 1243 N N . PRO A 1 158 ? -23.147 -3.766 25.526 1.00 86.56 158 PRO A N 1
ATOM 1244 C CA . PRO A 1 158 ? -24.006 -3.929 26.703 1.00 86.56 158 PRO A CA 1
ATOM 1245 C C . PRO A 1 158 ? -23.333 -3.558 28.030 1.00 86.56 158 PRO A C 1
ATOM 1247 O O . PRO A 1 158 ? -24.027 -3.283 29.001 1.00 86.56 158 PRO A O 1
ATOM 1250 N N . TYR A 1 159 ? -22.000 -3.534 28.056 1.00 84.69 159 TYR A N 1
ATOM 1251 C CA . TYR A 1 159 ? -21.162 -3.202 29.210 1.00 84.69 159 TYR A CA 1
ATOM 1252 C C . TYR A 1 159 ? -20.568 -1.791 29.118 1.00 84.69 159 TYR A C 1
ATOM 1254 O O . TYR A 1 159 ? -19.768 -1.383 29.956 1.00 84.69 159 TYR A O 1
ATOM 1262 N N . VAL A 1 160 ? -20.910 -1.027 28.078 1.00 84.88 160 VAL A N 1
ATOM 1263 C CA . VAL A 1 160 ? -20.567 0.393 28.030 1.00 84.88 160 VAL A CA 1
ATOM 1264 C C . VAL A 1 160 ? -21.532 1.100 28.971 1.00 84.88 160 VAL A C 1
ATOM 1266 O O . VAL A 1 160 ? -22.713 1.242 28.660 1.00 84.88 160 VAL A O 1
ATOM 1269 N N . ALA A 1 161 ? -21.033 1.502 30.140 1.00 71.50 161 ALA A N 1
ATOM 1270 C CA . ALA A 1 161 ? -21.808 2.299 31.078 1.00 71.50 161 ALA A CA 1
ATOM 1271 C C . ALA A 1 161 ? -22.278 3.596 30.396 1.00 71.50 161 ALA A C 1
ATOM 1273 O O . ALA A 1 161 ? -21.500 4.243 29.694 1.00 71.50 161 ALA A O 1
ATOM 1274 N N . GLU A 1 162 ? -23.529 3.998 30.636 1.00 62.56 162 GLU A N 1
ATOM 1275 C CA . GLU A 1 162 ? -24.032 5.326 30.238 1.00 62.56 162 GLU A CA 1
ATOM 1276 C C . GLU A 1 162 ? -23.285 6.466 30.953 1.00 62.56 162 GLU A C 1
ATOM 1278 O O . GLU A 1 162 ? -23.401 7.627 30.565 1.00 62.56 162 GLU A O 1
ATOM 1283 N N . ASP A 1 163 ? -22.489 6.128 31.973 1.00 52.00 163 ASP A N 1
ATOM 1284 C CA . ASP A 1 163 ? -21.746 7.075 32.785 1.00 52.00 163 ASP A CA 1
ATOM 1285 C C . ASP A 1 163 ? -20.659 7.805 31.976 1.00 52.00 163 ASP A C 1
ATOM 1287 O O . ASP A 1 163 ? -19.624 7.265 31.565 1.00 52.00 163 ASP A O 1
ATOM 1291 N N . THR A 1 164 ? -20.889 9.103 31.806 1.00 54.28 164 THR A N 1
ATOM 1292 C CA . THR A 1 164 ? -20.091 10.092 31.068 1.00 54.28 164 THR A CA 1
ATOM 1293 C C . THR A 1 164 ? -18.722 10.400 31.692 1.00 54.28 164 THR A C 1
ATOM 1295 O O . THR A 1 164 ? -18.027 11.303 31.230 1.00 54.28 164 THR A O 1
ATOM 1298 N N . SER A 1 165 ? -18.304 9.677 32.738 1.00 54.41 165 SER A N 1
ATOM 1299 C CA . SER A 1 165 ? -17.028 9.901 33.442 1.00 54.41 165 SER A CA 1
ATOM 1300 C C . SER A 1 165 ? -15.795 9.527 32.606 1.00 54.41 165 SER A C 1
ATOM 1302 O O . SER A 1 165 ? -14.674 9.953 32.892 1.00 54.41 165 SER A O 1
ATOM 1304 N N . SER A 1 166 ? -15.991 8.751 31.543 1.00 60.81 166 SER A N 1
ATOM 1305 C CA . SER A 1 166 ? -14.949 8.348 30.605 1.00 60.81 166 SER A CA 1
ATOM 1306 C C . SER A 1 166 ? -14.636 9.464 29.598 1.00 60.81 166 SER A C 1
ATOM 1308 O O . SER A 1 166 ? -15.411 9.771 28.698 1.00 60.81 166 SER A O 1
ATOM 1310 N N . THR A 1 167 ? -13.452 10.069 29.718 1.00 72.31 167 THR A N 1
ATOM 1311 C CA . THR A 1 167 ? -13.030 11.197 28.863 1.00 72.31 167 THR A CA 1
ATOM 1312 C C . THR A 1 167 ? -12.626 10.777 27.440 1.00 72.31 167 THR A C 1
ATOM 1314 O O . THR A 1 167 ? -12.486 11.635 26.571 1.00 72.31 167 THR A O 1
ATOM 1317 N N . SER A 1 168 ? -12.427 9.478 27.167 1.00 87.12 168 SER A N 1
ATOM 1318 C CA . SER A 1 168 ? -12.051 8.992 25.831 1.00 87.12 168 SER A CA 1
ATOM 1319 C C . SER A 1 168 ? -12.668 7.641 25.461 1.00 87.12 168 SER A C 1
ATOM 1321 O O . SER A 1 168 ? -13.030 6.832 26.319 1.00 87.12 168 SER A O 1
ATOM 1323 N N . ALA A 1 169 ? -12.746 7.388 24.152 1.00 88.62 169 ALA A N 1
ATOM 1324 C CA . ALA A 1 169 ? -13.250 6.146 23.566 1.00 88.62 169 ALA A CA 1
ATOM 1325 C C . ALA A 1 169 ? -12.486 4.909 24.064 1.00 88.62 169 ALA A C 1
ATOM 1327 O O . ALA A 1 169 ? -13.087 3.891 24.398 1.00 88.62 169 ALA A O 1
ATOM 1328 N N . ALA A 1 170 ? -11.157 5.008 24.168 1.00 90.31 170 ALA A N 1
ATOM 1329 C CA . ALA A 1 170 ? -10.328 3.929 24.695 1.00 90.31 170 ALA A CA 1
ATOM 1330 C C . ALA A 1 170 ? -10.612 3.652 26.179 1.00 90.31 170 ALA A C 1
ATOM 1332 O O . ALA A 1 170 ? -10.606 2.494 26.590 1.00 90.31 170 ALA A O 1
ATOM 1333 N N . GLY A 1 171 ? -10.909 4.692 26.967 1.00 88.06 171 GLY A N 1
ATOM 1334 C CA . GLY A 1 171 ? -11.336 4.548 28.359 1.00 88.06 171 GLY A CA 1
ATOM 1335 C C . GLY A 1 171 ? -12.651 3.778 28.490 1.00 88.06 171 GLY A C 1
ATOM 1336 O O . GLY A 1 171 ? -12.719 2.845 29.286 1.00 88.06 171 GLY A O 1
ATOM 1337 N N . GLN A 1 172 ? -13.649 4.111 27.661 1.00 88.56 172 GLN A N 1
ATOM 1338 C CA . GLN A 1 172 ? -14.937 3.399 27.606 1.00 88.56 172 GLN A CA 1
ATOM 1339 C C . GLN A 1 172 ? -14.771 1.930 27.245 1.00 88.56 172 GLN A C 1
ATOM 1341 O O . GLN A 1 172 ? -15.327 1.055 27.905 1.00 88.56 172 GLN A O 1
ATOM 1346 N N . ILE A 1 173 ? -13.985 1.662 26.202 1.00 89.69 173 ILE A N 1
ATOM 1347 C CA . ILE A 1 173 ? -13.714 0.302 25.741 1.00 89.69 173 ILE A CA 1
ATOM 1348 C C . ILE A 1 173 ? -12.992 -0.486 26.833 1.00 89.69 173 ILE A C 1
ATOM 1350 O O . ILE A 1 173 ? -13.391 -1.605 27.134 1.00 89.69 173 ILE A O 1
ATOM 1354 N N . HIS A 1 174 ? -11.983 0.101 27.478 1.00 89.12 174 HIS A N 1
ATOM 1355 C CA . HIS A 1 174 ? -11.273 -0.552 28.572 1.00 89.12 174 HIS A CA 1
ATOM 1356 C C . HIS A 1 174 ? -12.208 -0.893 29.741 1.00 89.12 174 HIS A C 1
ATOM 1358 O O . HIS A 1 174 ? -12.168 -2.014 30.243 1.00 89.12 174 HIS A O 1
ATOM 1364 N N . SER A 1 175 ? -13.036 0.047 30.212 1.00 87.62 175 SER A N 1
ATOM 1365 C CA . SER A 1 175 ? -13.967 -0.230 31.316 1.00 87.62 175 SER A CA 1
ATOM 1366 C C . SER A 1 175 ? -15.011 -1.277 30.936 1.00 87.62 175 SER A C 1
ATOM 1368 O O . SER A 1 175 ? -15.315 -2.142 31.751 1.00 87.62 175 SER A O 1
ATOM 1370 N N . ALA A 1 176 ? -1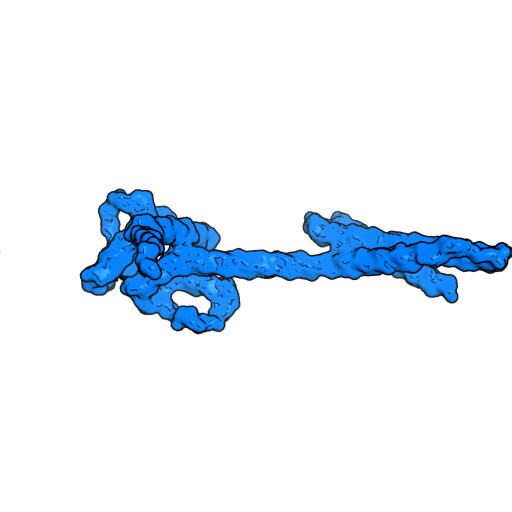5.513 -1.238 29.699 1.00 88.62 176 ALA A N 1
ATOM 1371 C CA . ALA A 1 176 ? -16.487 -2.203 29.203 1.00 88.62 176 ALA A CA 1
ATOM 1372 C C . ALA A 1 176 ? -15.894 -3.616 29.081 1.00 88.62 176 ALA A C 1
ATOM 1374 O O . ALA A 1 176 ? -16.562 -4.583 29.435 1.00 88.62 176 ALA A O 1
ATOM 1375 N N . ILE A 1 177 ? -14.635 -3.750 28.645 1.00 88.38 177 ILE A N 1
ATOM 1376 C CA . ILE A 1 177 ? -13.927 -5.042 28.606 1.00 88.38 177 ILE A CA 1
ATOM 1377 C C . ILE A 1 177 ? -13.758 -5.610 30.023 1.00 88.38 177 ILE A C 1
ATOM 1379 O O . ILE A 1 177 ? -14.021 -6.788 30.250 1.00 88.38 177 ILE A O 1
ATOM 1383 N N . GLU A 1 178 ? -13.366 -4.786 30.997 1.00 86.56 178 GLU A N 1
ATOM 1384 C CA . GLU A 1 178 ? -13.228 -5.222 32.396 1.00 86.56 178 GLU A CA 1
ATOM 1385 C C . GLU A 1 178 ? -14.576 -5.629 33.019 1.00 86.56 178 GLU A C 1
ATOM 1387 O O . GLU A 1 178 ? -14.670 -6.640 33.720 1.00 86.56 178 GLU A O 1
ATOM 1392 N N . GLN A 1 179 ? -15.650 -4.895 32.717 1.00 85.00 179 GLN A N 1
ATOM 1393 C CA . GLN A 1 179 ? -17.004 -5.269 33.132 1.00 85.00 179 GLN A CA 1
ATOM 1394 C C . GLN A 1 179 ? -17.470 -6.569 32.466 1.00 85.00 179 GLN A C 1
ATOM 1396 O O . GLN A 1 179 ? -18.022 -7.435 33.139 1.00 85.00 179 GLN A O 1
ATOM 1401 N N . GLN A 1 180 ? -17.193 -6.758 31.174 1.00 86.06 180 GLN A N 1
ATOM 1402 C CA . GLN A 1 180 ? -17.519 -7.994 30.458 1.00 86.06 180 GLN A CA 1
ATOM 1403 C C . GLN A 1 180 ? -16.835 -9.224 31.074 1.00 86.06 180 GLN A C 1
ATOM 1405 O O . GLN A 1 180 ? -17.426 -10.299 31.092 1.00 86.06 180 GLN A O 1
ATOM 1410 N N . ARG A 1 181 ? -15.609 -9.080 31.597 1.00 83.06 181 ARG A N 1
ATOM 1411 C CA . ARG A 1 181 ? -14.874 -10.176 32.257 1.00 83.06 181 ARG A CA 1
ATOM 1412 C C . ARG A 1 181 ? -15.489 -10.611 33.586 1.00 83.06 181 ARG A C 1
ATOM 1414 O O . ARG A 1 181 ? -15.285 -11.747 34.002 1.00 83.06 181 ARG A O 1
ATOM 1421 N N . THR A 1 182 ? -16.185 -9.709 34.273 1.00 82.31 182 THR A N 1
ATOM 1422 C CA . THR A 1 182 ? -16.681 -9.922 35.644 1.00 82.31 182 THR A CA 1
ATOM 1423 C C . THR A 1 182 ? -18.181 -10.191 35.703 1.00 82.31 182 THR A C 1
ATOM 1425 O O . THR A 1 182 ? -18.643 -10.886 36.608 1.00 82.31 182 THR A O 1
ATOM 1428 N N . ALA A 1 183 ? -18.947 -9.669 34.747 1.00 78.25 183 ALA A N 1
ATOM 1429 C CA . ALA A 1 183 ? -20.394 -9.800 34.702 1.00 78.25 183 ALA A CA 1
ATOM 1430 C C . ALA A 1 183 ? -20.852 -11.031 33.889 1.00 78.25 183 ALA A C 1
ATOM 1432 O O . ALA A 1 183 ? -20.173 -11.451 32.950 1.00 78.25 183 ALA A O 1
ATOM 1433 N N . PRO A 1 184 ? -22.040 -11.595 34.189 1.00 70.38 184 PRO A N 1
ATOM 1434 C CA . PRO A 1 184 ? -22.668 -12.607 33.344 1.00 70.38 184 PRO A CA 1
ATOM 1435 C C . PRO A 1 184 ? -22.815 -12.121 31.896 1.00 70.38 184 PRO A C 1
ATOM 1437 O O . PRO A 1 184 ? -22.948 -10.919 31.637 1.00 70.38 184 PRO A O 1
ATOM 1440 N N . ARG A 1 185 ? -22.819 -13.056 30.937 1.00 68.88 185 ARG A N 1
ATOM 1441 C CA . ARG A 1 185 ? -22.993 -12.731 29.516 1.00 68.88 185 ARG A CA 1
ATOM 1442 C C . ARG A 1 185 ? -24.322 -11.997 29.315 1.00 68.88 185 ARG A C 1
ATOM 1444 O O . ARG A 1 185 ? -25.387 -12.564 29.534 1.00 68.88 185 ARG A O 1
ATOM 1451 N N . ALA A 1 186 ? -24.254 -10.739 28.895 1.00 68.44 186 ALA A N 1
ATOM 1452 C CA . ALA A 1 186 ? -25.425 -9.944 28.586 1.00 68.44 186 ALA A CA 1
ATOM 1453 C C . ALA A 1 186 ? -26.017 -10.447 27.265 1.00 68.44 186 ALA A C 1
ATOM 1455 O O . ALA A 1 186 ? -25.362 -10.407 26.224 1.00 68.44 186 ALA A O 1
ATOM 1456 N N . GLU A 1 187 ? -27.256 -10.936 27.302 1.00 62.91 187 GLU A N 1
ATOM 1457 C CA . GLU A 1 187 ? -27.961 -11.414 26.103 1.00 62.91 187 GLU A CA 1
ATOM 1458 C C . GLU A 1 187 ? -28.525 -10.266 25.251 1.00 62.91 187 GLU A C 1
ATOM 1460 O O . GLU A 1 187 ? -28.837 -10.451 24.075 1.00 62.91 187 GLU A O 1
ATOM 1465 N N . LYS A 1 188 ? -28.649 -9.058 25.817 1.00 60.91 188 LYS A N 1
ATOM 1466 C CA . LYS A 1 188 ? -29.238 -7.908 25.123 1.00 60.91 188 LYS A CA 1
ATOM 1467 C C . LYS A 1 188 ? -28.189 -7.083 24.392 1.00 60.91 188 LYS A C 1
ATOM 1469 O O . LYS A 1 188 ? -27.256 -6.571 24.999 1.00 60.91 188 LYS A O 1
ATOM 1474 N N . SER A 1 189 ? -28.425 -6.873 23.099 1.00 62.69 189 SER A N 1
ATOM 1475 C CA . SER A 1 189 ? -27.805 -5.804 22.316 1.00 62.69 189 SER A CA 1
ATOM 1476 C C . SER A 1 189 ? -28.133 -4.445 22.951 1.00 62.69 189 SER A C 1
ATOM 1478 O O . SER A 1 189 ? -29.304 -4.105 23.113 1.00 62.69 189 SER A O 1
ATOM 1480 N N . SER A 1 190 ? -27.103 -3.679 23.320 1.00 68.44 190 SER A N 1
ATOM 1481 C CA . SER A 1 190 ? -27.244 -2.271 23.702 1.00 68.44 190 SER A CA 1
ATOM 1482 C C . SER A 1 190 ? -26.871 -1.380 22.521 1.00 68.44 190 SER A C 1
ATOM 1484 O O . SER A 1 190 ? -25.866 -1.611 21.846 1.00 68.44 190 SER A O 1
ATOM 1486 N N . GLY A 1 191 ? -27.674 -0.342 22.288 1.00 67.94 191 GLY A N 1
ATOM 1487 C CA . GLY A 1 191 ? -27.395 0.717 21.318 1.00 67.94 191 GLY A CA 1
ATOM 1488 C C . GLY A 1 191 ? -26.409 1.773 21.825 1.00 67.94 191 GLY A C 1
ATOM 1489 O O . GLY A 1 191 ? -26.246 2.796 21.161 1.00 67.94 191 GLY A O 1
ATOM 1490 N N . ALA A 1 192 ? -25.773 1.554 22.986 1.00 77.62 192 ALA A N 1
ATOM 1491 C CA . ALA A 1 192 ? -24.813 2.485 23.567 1.00 77.62 192 ALA A CA 1
ATOM 1492 C C . ALA A 1 192 ? -23.725 2.847 22.547 1.00 77.62 192 ALA A C 1
ATOM 1494 O O . ALA A 1 192 ? -23.113 1.979 21.908 1.00 77.62 192 ALA A O 1
ATOM 1495 N N . LYS A 1 193 ? -23.522 4.152 22.359 1.00 80.38 193 LYS A N 1
ATOM 1496 C CA . LYS A 1 193 ? -22.584 4.698 21.381 1.00 80.38 193 LYS A CA 1
ATOM 1497 C C . LYS A 1 193 ? -21.263 5.020 22.066 1.00 80.38 193 LYS A C 1
ATOM 1499 O O . LYS A 1 193 ? -21.238 5.791 23.020 1.00 80.38 193 LYS A O 1
ATOM 1504 N N . ILE A 1 194 ? -20.174 4.469 21.537 1.00 84.44 194 ILE A N 1
ATOM 1505 C CA . ILE A 1 194 ? -18.826 4.768 22.024 1.00 84.44 194 ILE A CA 1
ATOM 1506 C C . ILE A 1 194 ? -18.429 6.169 21.539 1.00 84.44 194 ILE A C 1
ATOM 1508 O O . ILE A 1 194 ? -18.720 6.553 20.400 1.00 84.44 194 ILE A O 1
ATOM 1512 N N . ILE A 1 195 ? -17.763 6.950 22.393 1.00 83.38 195 ILE A N 1
ATOM 1513 C CA . ILE A 1 195 ? -17.307 8.306 22.048 1.00 83.38 195 ILE A CA 1
ATOM 1514 C C . ILE A 1 195 ? -16.484 8.295 20.751 1.00 83.38 195 ILE A C 1
ATOM 1516 O O . ILE A 1 195 ? -15.627 7.443 20.526 1.00 83.38 195 ILE A O 1
ATOM 1520 N N . GLY A 1 196 ? -16.745 9.267 19.877 1.00 80.56 196 GLY A N 1
ATOM 1521 C CA . GLY A 1 196 ? -16.013 9.434 18.619 1.00 80.56 196 GLY A CA 1
ATOM 1522 C C . GLY A 1 196 ? -16.311 8.377 17.553 1.00 80.56 196 GLY A C 1
ATOM 1523 O O . GLY A 1 196 ? -15.818 8.516 16.435 1.00 80.56 196 GLY A O 1
ATOM 1524 N N . GLU A 1 197 ? -17.131 7.362 17.848 1.00 82.56 197 GLU A N 1
ATOM 1525 C CA . GLU A 1 197 ? -17.595 6.417 16.838 1.00 82.56 197 GLU A CA 1
ATOM 1526 C C . GLU A 1 197 ? -18.455 7.159 15.803 1.00 82.56 197 GLU A C 1
ATOM 1528 O O . GLU A 1 197 ? -19.382 7.907 16.144 1.00 82.56 197 GLU A O 1
ATOM 1533 N N . VAL A 1 198 ? -18.153 6.942 14.523 1.00 77.62 198 VAL A N 1
ATOM 1534 C CA . VAL A 1 198 ? -18.887 7.526 13.396 1.00 77.62 198 VAL A CA 1
ATOM 1535 C C . VAL A 1 198 ? -19.623 6.397 12.661 1.00 77.62 198 VAL A C 1
ATOM 1537 O O . VAL A 1 198 ? -19.028 5.723 11.816 1.00 77.62 198 VAL A O 1
ATOM 1540 N N . PRO A 1 199 ? -20.910 6.153 12.973 1.00 67.88 199 PRO A N 1
ATOM 1541 C CA . PRO A 1 199 ? -21.707 5.146 12.282 1.00 67.88 199 PRO A CA 1
ATOM 1542 C C . PRO A 1 199 ? -21.779 5.447 10.782 1.00 67.88 199 PRO A C 1
ATOM 1544 O O . PRO A 1 199 ? -22.037 6.582 10.388 1.00 67.88 199 PRO A O 1
ATOM 1547 N N . GLY A 1 200 ? -21.538 4.440 9.939 1.00 70.44 200 GLY A N 1
ATOM 1548 C CA . GLY A 1 200 ? -21.566 4.602 8.479 1.00 70.44 200 GLY A CA 1
ATOM 1549 C C . GLY A 1 200 ? -20.378 5.376 7.892 1.00 70.44 200 GLY A C 1
ATOM 1550 O O . GLY A 1 200 ? -20.430 5.779 6.730 1.00 70.44 200 GLY A O 1
ATOM 1551 N N . ALA A 1 201 ? -19.309 5.592 8.665 1.00 76.88 201 ALA A N 1
ATOM 1552 C CA . ALA A 1 201 ? -18.100 6.239 8.175 1.00 76.88 201 ALA A CA 1
ATOM 1553 C C . ALA A 1 201 ? -17.474 5.500 6.988 1.00 76.88 201 ALA A C 1
ATOM 1555 O O . ALA A 1 201 ? -17.552 4.279 6.850 1.00 76.88 201 ALA A O 1
ATOM 1556 N N . ASN A 1 202 ? -16.755 6.248 6.150 1.00 87.12 202 ASN A N 1
ATOM 1557 C CA . ASN A 1 202 ? -15.907 5.636 5.135 1.00 87.12 202 ASN A CA 1
ATOM 1558 C C . ASN A 1 202 ? -14.855 4.744 5.821 1.00 87.12 202 ASN A C 1
ATOM 1560 O O . ASN A 1 202 ? -14.263 5.153 6.819 1.00 87.12 202 ASN A O 1
ATOM 1564 N N . ARG A 1 203 ? -14.526 3.584 5.236 1.00 84.56 203 ARG A N 1
ATOM 1565 C CA . ARG A 1 203 ? -13.480 2.658 5.718 1.00 84.56 203 ARG A CA 1
ATOM 1566 C C . ARG A 1 203 ? -12.180 3.353 6.145 1.00 84.56 203 ARG A C 1
ATOM 1568 O O . ARG A 1 203 ? -11.530 2.932 7.094 1.00 84.56 203 ARG A O 1
ATOM 1575 N N . LYS A 1 204 ? -11.766 4.425 5.452 1.00 88.88 204 LYS A N 1
ATOM 1576 C CA . LYS A 1 204 ? -10.562 5.197 5.825 1.00 88.88 204 LYS A CA 1
ATOM 1577 C C . LYS A 1 204 ? -10.720 5.981 7.132 1.00 88.88 204 LYS A C 1
ATOM 1579 O O . LYS A 1 204 ? -9.723 6.187 7.815 1.00 88.88 204 LYS A O 1
ATOM 1584 N N . GLN A 1 205 ? -11.912 6.492 7.418 1.00 89.25 205 GLN A N 1
ATOM 1585 C CA . GLN A 1 205 ? -12.222 7.217 8.652 1.00 89.25 205 GLN A CA 1
ATOM 1586 C C . GLN A 1 205 ? -12.366 6.236 9.817 1.00 89.25 205 GLN A C 1
ATOM 1588 O O . GLN A 1 205 ? -11.750 6.455 10.852 1.00 89.25 205 GLN A O 1
ATOM 1593 N N . GLU A 1 206 ? -13.071 5.121 9.602 1.00 91.00 206 GLU A N 1
ATOM 1594 C CA . GLU A 1 206 ? -13.180 4.024 10.573 1.00 91.00 206 GLU A CA 1
ATOM 1595 C C . GLU A 1 206 ? -11.796 3.495 10.968 1.00 91.00 206 GLU A C 1
ATOM 1597 O O . GLU A 1 206 ? -11.460 3.462 12.148 1.00 91.00 206 GLU A O 1
ATOM 1602 N N . LEU A 1 207 ? -10.937 3.189 9.986 1.00 92.12 207 LEU A N 1
ATOM 1603 C CA . LEU A 1 207 ? -9.569 2.743 10.255 1.00 92.12 207 LEU A CA 1
ATOM 1604 C C . LEU A 1 207 ? -8.776 3.767 11.081 1.00 92.12 207 LEU A C 1
ATOM 1606 O O . LEU A 1 207 ? -8.045 3.374 11.982 1.00 92.12 207 LEU A O 1
ATOM 1610 N N . ARG A 1 208 ? -8.895 5.069 10.790 1.00 92.94 208 ARG A N 1
ATOM 1611 C CA . ARG A 1 208 ? -8.197 6.107 11.570 1.00 92.94 208 ARG A CA 1
ATOM 1612 C C . ARG A 1 208 ? -8.666 6.123 13.018 1.00 92.94 208 ARG A C 1
ATOM 1614 O O . ARG A 1 208 ? -7.826 6.076 13.908 1.00 92.94 208 ARG A O 1
ATOM 1621 N N . TRP A 1 209 ? -9.980 6.122 13.228 1.00 93.62 209 TRP A N 1
ATOM 1622 C CA . TRP A 1 209 ? -10.559 6.095 14.566 1.00 93.62 209 TRP A CA 1
ATOM 1623 C C . TRP A 1 209 ? -10.101 4.856 15.350 1.00 93.62 209 TRP A C 1
ATOM 1625 O O . TRP A 1 209 ? -9.607 4.994 16.463 1.00 93.62 209 TRP A O 1
ATOM 1635 N N . LEU A 1 210 ? -10.132 3.663 14.741 1.00 93.81 210 LEU A N 1
ATOM 1636 C CA . LEU A 1 210 ? -9.648 2.430 15.375 1.00 93.81 210 LEU A CA 1
ATOM 1637 C C . LEU A 1 210 ? -8.152 2.476 15.725 1.00 93.81 210 LEU A C 1
ATOM 1639 O O . LEU A 1 210 ? -7.748 1.985 16.778 1.00 93.81 210 LEU A O 1
ATOM 1643 N N . LEU A 1 211 ? -7.319 3.061 14.859 1.00 94.75 211 LEU A N 1
ATOM 1644 C CA . LEU A 1 211 ? -5.884 3.215 15.120 1.00 94.75 211 LEU A CA 1
ATOM 1645 C C . LEU A 1 211 ? -5.611 4.174 16.284 1.00 94.75 211 LEU A C 1
ATOM 1647 O O . LEU A 1 211 ? -4.692 3.924 17.067 1.00 94.75 211 LEU A O 1
ATOM 1651 N N . ASP A 1 212 ? -6.387 5.250 16.406 1.00 93.62 212 ASP A N 1
ATOM 1652 C CA . ASP A 1 212 ? -6.255 6.203 17.509 1.00 93.62 212 ASP A CA 1
ATOM 1653 C C . ASP A 1 212 ? -6.748 5.592 18.829 1.00 93.62 212 ASP A C 1
ATOM 1655 O O . ASP A 1 212 ? -6.018 5.628 19.821 1.00 93.62 212 ASP A O 1
ATOM 1659 N N . VAL A 1 213 ? -7.893 4.900 18.814 1.00 93.94 213 VAL A N 1
ATOM 1660 C CA . VAL A 1 213 ? -8.407 4.134 19.963 1.00 93.94 213 VAL A CA 1
ATOM 1661 C C . VAL A 1 213 ? -7.403 3.078 20.426 1.00 93.94 213 VAL A C 1
ATOM 1663 O O . VAL A 1 213 ? -7.112 2.988 21.615 1.00 93.94 213 VAL A O 1
ATOM 1666 N N . SER A 1 214 ? -6.835 2.295 19.504 1.00 94.56 214 SER A N 1
ATOM 1667 C CA . SER A 1 214 ? -5.846 1.264 19.844 1.00 94.56 214 SER A CA 1
ATOM 1668 C C . SER A 1 214 ? -4.585 1.867 20.471 1.00 94.56 214 SER A C 1
ATOM 1670 O O . SER A 1 214 ? -4.055 1.341 21.454 1.00 94.56 214 SER A O 1
ATOM 1672 N N . ARG A 1 215 ? -4.118 3.012 19.951 1.00 94.38 215 ARG A N 1
ATOM 1673 C CA . ARG A 1 215 ? -2.960 3.731 20.500 1.00 94.38 215 ARG A CA 1
ATOM 1674 C C . ARG A 1 215 ? -3.233 4.234 21.916 1.00 94.38 215 ARG A C 1
ATOM 1676 O O . ARG A 1 215 ? -2.386 4.052 22.788 1.00 94.38 215 ARG A O 1
ATOM 1683 N N . GLU A 1 216 ? -4.387 4.854 22.148 1.00 93.12 216 GLU A N 1
ATOM 1684 C CA . GLU A 1 216 ? -4.790 5.320 23.479 1.00 93.12 216 GLU A CA 1
ATOM 1685 C C . GLU A 1 216 ? -4.964 4.157 24.461 1.00 93.12 216 GLU A C 1
ATOM 1687 O O . GLU A 1 216 ? -4.454 4.217 25.579 1.00 93.12 216 GLU A O 1
ATOM 1692 N N . LEU A 1 217 ? -5.600 3.061 24.036 1.00 90.94 217 LEU A N 1
ATOM 1693 C CA . LEU A 1 217 ? -5.772 1.866 24.861 1.00 90.94 217 LEU A CA 1
ATOM 1694 C C . LEU A 1 217 ? -4.418 1.291 25.287 1.00 90.94 217 LEU A C 1
ATOM 1696 O O . LEU A 1 217 ? -4.204 0.974 26.456 1.00 90.94 217 LEU A O 1
ATOM 1700 N N . GLN A 1 218 ? -3.460 1.227 24.360 1.00 91.75 218 GLN A N 1
ATOM 1701 C CA . GLN A 1 218 ? -2.105 0.785 24.671 1.00 91.75 218 GLN A CA 1
ATOM 1702 C C . GLN A 1 218 ? -1.423 1.701 25.703 1.00 91.75 218 GLN A C 1
ATOM 1704 O O . GLN A 1 218 ? -0.684 1.214 26.560 1.00 91.75 218 GLN A O 1
ATOM 1709 N N . GLN A 1 219 ? -1.663 3.016 25.657 1.00 90.75 219 GLN A N 1
ATOM 1710 C CA . GLN A 1 219 ? -1.153 3.951 26.666 1.00 90.75 219 GLN A CA 1
ATOM 1711 C C . GLN A 1 219 ? -1.804 3.729 28.036 1.00 90.75 219 GLN A C 1
ATOM 1713 O O . GLN A 1 219 ? -1.095 3.752 29.043 1.00 90.75 219 GLN A O 1
ATOM 1718 N N . ILE A 1 220 ? -3.116 3.476 28.085 1.00 89.00 220 ILE A N 1
ATOM 1719 C CA . ILE A 1 220 ? -3.841 3.154 29.324 1.00 89.00 220 ILE A CA 1
ATOM 1720 C C . ILE A 1 220 ? -3.265 1.880 29.957 1.00 89.00 220 ILE A C 1
ATOM 1722 O O . ILE A 1 220 ? -2.890 1.897 31.131 1.00 89.00 220 ILE A O 1
ATOM 1726 N N . ASN A 1 221 ? -3.098 0.815 29.167 1.00 87.00 221 ASN A N 1
ATOM 1727 C CA . ASN A 1 221 ? -2.559 -0.463 29.644 1.00 87.00 221 ASN A CA 1
ATOM 1728 C C . ASN A 1 221 ? -1.122 -0.322 30.172 1.00 87.00 221 ASN A C 1
ATOM 1730 O O . ASN A 1 221 ? -0.781 -0.880 31.216 1.00 87.00 221 ASN A O 1
ATOM 1734 N N . ARG A 1 222 ? -0.284 0.480 29.497 1.00 88.12 222 ARG A N 1
ATOM 1735 C CA . ARG A 1 222 ? 1.087 0.777 29.951 1.00 88.12 222 ARG A CA 1
ATOM 1736 C C . ARG A 1 222 ? 1.131 1.566 31.256 1.00 88.12 222 ARG A C 1
ATOM 1738 O O . ARG A 1 222 ? 2.027 1.335 32.050 1.00 88.12 222 ARG A O 1
ATOM 1745 N N . ARG A 1 223 ? 0.199 2.498 31.483 1.00 87.19 223 ARG A N 1
ATOM 1746 C CA . ARG A 1 223 ? 0.140 3.276 32.735 1.00 87.19 223 ARG A CA 1
ATOM 1747 C C . ARG A 1 223 ? -0.325 2.436 33.925 1.00 87.19 223 ARG A C 1
ATOM 1749 O O . ARG A 1 223 ? 0.085 2.7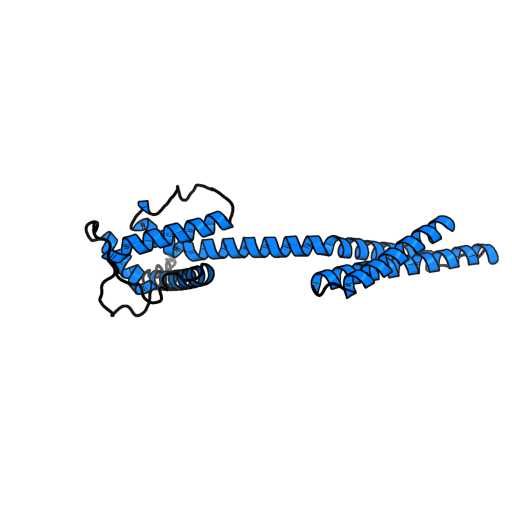15 35.043 1.00 87.19 223 ARG A O 1
ATOM 1756 N N . ARG A 1 224 ? -1.186 1.439 33.691 1.00 77.44 224 ARG A N 1
ATOM 1757 C CA . ARG A 1 224 ? -1.721 0.556 34.742 1.00 77.44 224 ARG A CA 1
ATOM 1758 C C . ARG A 1 224 ? -0.821 -0.624 35.086 1.00 77.44 224 ARG A C 1
ATOM 1760 O O . ARG A 1 224 ? -0.932 -1.134 36.192 1.00 77.44 224 ARG A O 1
ATOM 1767 N N . THR A 1 225 ? 0.050 -1.049 34.173 1.00 73.50 225 THR A N 1
ATOM 1768 C CA . THR A 1 225 ? 1.061 -2.078 34.449 1.00 73.50 225 THR A CA 1
ATOM 1769 C C . THR A 1 225 ? 2.303 -1.373 35.002 1.00 73.50 225 THR A C 1
ATOM 1771 O O . THR A 1 225 ? 3.008 -0.737 34.217 1.00 73.50 225 THR A O 1
ATO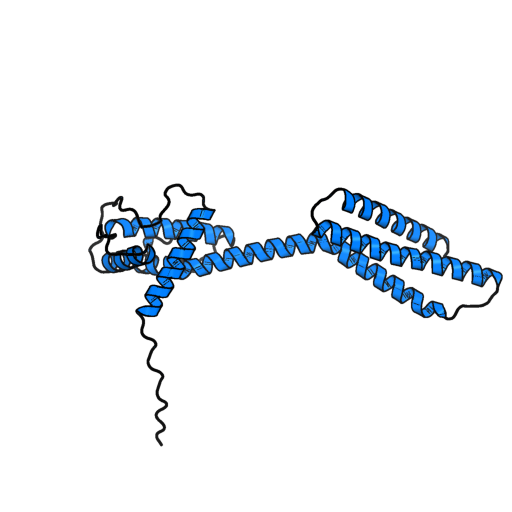M 1774 N N . PRO A 1 226 ? 2.593 -1.412 36.318 1.00 60.47 226 PRO A N 1
ATOM 1775 C CA . PRO A 1 226 ? 3.806 -0.794 36.831 1.00 60.47 226 PRO A CA 1
ATOM 1776 C C . PRO A 1 226 ? 5.003 -1.501 36.195 1.00 60.47 226 PRO A C 1
ATOM 1778 O O . PRO A 1 226 ? 5.032 -2.732 36.121 1.00 60.47 226 PRO A O 1
ATOM 1781 N N . ALA A 1 227 ? 5.987 -0.733 35.723 1.00 59.12 227 ALA A N 1
ATOM 1782 C CA . ALA A 1 227 ? 7.277 -1.297 35.358 1.00 59.12 227 ALA A CA 1
ATOM 1783 C C . ALA A 1 227 ? 7.780 -2.115 36.554 1.00 59.12 227 ALA A C 1
ATOM 1785 O O . ALA A 1 227 ? 7.824 -1.595 37.671 1.00 59.12 227 ALA A O 1
ATOM 1786 N N . ALA A 1 228 ? 8.100 -3.393 36.331 1.00 54.03 228 ALA A N 1
ATOM 1787 C CA . ALA A 1 228 ? 8.720 -4.220 37.356 1.00 54.03 228 ALA A CA 1
ATOM 1788 C C . ALA A 1 228 ? 9.913 -3.439 37.938 1.00 54.03 228 ALA A C 1
ATOM 1790 O O . ALA A 1 228 ? 10.701 -2.910 37.143 1.00 54.03 228 ALA A O 1
ATOM 1791 N N . PRO A 1 229 ? 10.033 -3.301 39.274 1.00 52.72 229 PRO A N 1
ATOM 1792 C CA . PRO A 1 229 ? 11.169 -2.606 39.856 1.00 52.72 229 PRO A CA 1
ATOM 1793 C C . PRO A 1 229 ? 12.441 -3.262 39.325 1.00 52.72 229 PRO A C 1
ATOM 1795 O O . PRO A 1 229 ? 12.520 -4.494 39.236 1.00 52.72 229 PRO A O 1
ATOM 1798 N N . ALA A 1 230 ? 13.386 -2.425 38.888 1.00 52.75 230 ALA A N 1
ATOM 1799 C CA . ALA A 1 230 ? 14.693 -2.872 38.442 1.00 52.75 230 ALA A CA 1
ATOM 1800 C C . ALA A 1 230 ? 15.208 -3.877 39.473 1.00 52.75 230 ALA A C 1
ATOM 1802 O O . ALA A 1 230 ? 15.189 -3.591 40.667 1.00 52.75 230 ALA A O 1
ATOM 1803 N N . ARG A 1 231 ? 15.578 -5.079 39.016 1.00 53.25 231 ARG A N 1
ATOM 1804 C CA . ARG A 1 231 ? 16.294 -6.039 39.853 1.00 53.25 231 ARG A CA 1
ATOM 1805 C C . ARG A 1 231 ? 17.536 -5.314 40.349 1.00 53.25 231 ARG A C 1
ATOM 1807 O O . ARG A 1 231 ? 18.500 -5.194 39.594 1.00 53.25 231 ARG A O 1
ATOM 1814 N N . ASP A 1 232 ? 17.477 -4.819 41.579 1.00 51.06 232 ASP A N 1
ATOM 1815 C CA . ASP A 1 232 ? 18.658 -4.436 42.323 1.00 51.06 232 ASP A CA 1
ATOM 1816 C C . ASP A 1 232 ? 19.573 -5.651 42.269 1.00 51.06 232 ASP A C 1
ATOM 1818 O O . ASP A 1 232 ? 19.229 -6.753 42.708 1.00 51.06 232 ASP A O 1
ATOM 1822 N N . LEU A 1 233 ? 20.697 -5.465 41.584 1.00 50.44 233 LEU A N 1
ATOM 1823 C CA . LEU A 1 233 ? 21.798 -6.401 41.574 1.00 50.44 233 LEU A CA 1
ATOM 1824 C C . LEU A 1 233 ? 22.257 -6.493 43.025 1.00 50.44 233 LEU A C 1
ATOM 1826 O O . LEU A 1 233 ? 23.015 -5.652 43.500 1.00 50.44 233 LEU A O 1
ATOM 1830 N N . ILE A 1 234 ? 21.742 -7.495 43.733 1.00 51.66 234 ILE A N 1
ATOM 1831 C CA . ILE A 1 234 ? 22.267 -7.926 45.017 1.00 51.66 234 ILE A CA 1
ATOM 1832 C C . ILE A 1 234 ? 23.704 -8.363 44.732 1.00 51.66 234 ILE A C 1
ATOM 1834 O O . ILE A 1 234 ? 23.959 -9.464 44.247 1.00 51.66 234 ILE A O 1
ATOM 1838 N N . SER A 1 235 ? 24.642 -7.450 44.976 1.00 53.84 235 SER A N 1
ATOM 1839 C CA . SER A 1 235 ? 26.045 -7.777 45.152 1.00 53.84 235 SER A CA 1
ATOM 1840 C C . SER A 1 235 ? 26.187 -8.423 46.531 1.00 53.84 235 SER A C 1
ATOM 1842 O O . SER A 1 235 ? 26.304 -7.746 47.551 1.00 53.84 235 SER A O 1
ATOM 1844 N N . SER A 1 236 ? 26.131 -9.745 46.552 1.00 53.59 236 SER A N 1
ATOM 1845 C CA . SER A 1 236 ? 26.586 -10.607 47.645 1.00 53.59 236 SER A CA 1
ATOM 1846 C C . SER A 1 236 ? 27.105 -11.871 46.958 1.00 53.59 236 SER A C 1
ATOM 1848 O O . SER A 1 236 ? 26.353 -12.458 46.183 1.00 53.59 236 SER A O 1
ATOM 1850 N N . SER A 1 237 ? 28.341 -12.329 47.094 1.00 50.22 237 SER A N 1
ATOM 1851 C CA . SER A 1 237 ? 29.447 -12.049 48.006 1.00 50.22 237 SER A CA 1
ATOM 1852 C C . SER A 1 237 ? 30.733 -12.537 47.337 1.00 50.22 237 SER A C 1
ATOM 1854 O O . SER A 1 237 ? 30.618 -13.317 46.363 1.00 50.22 237 SER A O 1
#